Protein AF-A0A8C8VGS0-F1 (afdb_monomer)

Radius of gyration: 32.87 Å; Cα contacts (8 Å, |Δi|>4): 645; chains: 1; bounding box: 90×39×102 Å

Nearest PDB structures (foldseek):
  4hh8-assembly1_A  TM=9.160E-01  e=2.292E-27  Bos taurus
  8dfy-assembly2_B  TM=9.403E-01  e=6.253E-25  Homo sapiens
  4f9l-assembly1_B  TM=9.595E-01  e=7.822E-24  Homo sapiens
  4f80-assembly1_A-2  TM=9.241E-01  e=2.573E-24  Homo sapiens
  4f8t-assembly1_A-2  TM=9.089E-01  e=1.633E-24  Homo sapiens

InterPro domains:
  IPR003599 Immunoglobulin domain subtype [SM00409] (31-138)
  IPR007110 Immunoglobulin-like domain [PS50835] (19-134)
  IPR007110 Immunoglobulin-like domain [PS50835] (144-230)
  IPR013106 Immunoglobulin V-set domain [PF07686] (32-137)
  IPR013106 Immunoglobulin V-set domain [SM00406] (41-122)
  IPR013783 Immunoglobulin-like fold [G3DSA:2.60.40.10] (20-141)
  IPR013783 Immunoglobulin-like fold [G3DSA:2.60.40.10] (142-240)
  IPR036179 Immunoglobulin-like domain superfamily [SSF48726] (25-137)
  IPR036179 Immunoglobulin-like domain superfamily [SSF48726] (147-229)
  IPR050504 BTN/MOG-like [PTHR24100] (12-232)
  IPR053896 Butyrophilin subfamily 3 member A2-like, Ig-C domain [PF22705] (140-226)

Sequence (305 aa):
HGYMVLISNTGCVFLRVLPVNSSQFTVTGPDHPIPASVGGEAVLPCRLSPRMSAEKMEVRWFRSRFSTIVHVYLDGQDQYGDQIPEYRGRTKFLKDDIANGSVSLGIRDIRPSDDGQYKCFFESGGFYEEALLELQVAALGSSPAISVEEHQDGGIRVACRSSGWYPEPKMLWRDLQGEVLPSASEKISPEADGLFQTDSTIVIRAESNQKVTCCVRNPRLNQERESEISIQYPSIISSHWGWERILFALQCSEEEAGIASCQFKNGGCGLGFLGPVLWLEEGSAVCKQSQGLSTVAVSSQQAGG

pLDDT: mean 75.59, std 27.63, range [19.59, 98.69]

Foldseek 3Di:
DAWDWDDDPVGIDTDRDDQFPPDDKAKEWDPDAWEDEAQAKTKTKMFIPPFAALQAKKKFKAFPDPQQTLWIDHPNDTDQPSHDPVNRPQWDKACPRRRRGMIIIMGGNDAPVVFFKMKMKIGGRHDIYIYMHGYHYWYDWDAWDKDWDDDDPQFTKIKTKIWFTPDFKDKFKAWPVRDTDDFPDWDWDADPRRIIMIMTMDTGHDDAWIKMKIWIAHPVVRDIHIAMEIEHDDDDDDDPDDDDDDAWFWDWDADPVRDIDIDTDDPDDPDDDDDDDPDPDPPDPPPDDDDHYDYGYGDDDDDDD

Mean predicted aligned error: 14.66 Å

Secondary structure (DSSP, 8-state):
--EEEEEETTEEEEEE-PPP-----EEE--SS-EEEETTSEEEEEEEEES----TTSEEEEESSSTTSEEEEEETTEE--TT--GGGTTTEEEEEEEGGGTEEEEEEES--GGG-EEEEEEEESSS-EEEEEEEEEEEB-----EEEEEEEETTEEEEEEEEEEEBS--EEEEE-SS-PEEPPSEEEEEE-TTS-EEEEEEEEEESSSSEEEEEEEEETTTTEEEEEEEEEEPPP----SS--------EEEEE-TTSPEEEEE-------------------------SS---EEE--------

Solvent-accessible surface area (backbone atoms only — not comparable to full-atom values): 18154 Å² total; per-residue (Å²): 129,60,60,50,76,50,80,50,102,90,49,74,46,78,45,74,45,73,80,69,81,52,71,88,63,42,44,42,42,58,99,59,68,42,76,31,43,58,66,32,62,41,75,52,54,39,30,41,44,68,69,42,60,43,63,82,24,41,39,36,34,18,42,96,43,85,80,47,24,52,43,38,33,44,92,78,39,81,47,70,81,74,32,42,81,94,38,63,92,33,57,46,84,44,62,92,44,20,69,49,16,33,37,30,43,36,38,42,63,34,48,61,87,64,46,43,64,35,32,43,38,43,38,41,74,93,40,69,39,58,22,62,40,38,36,42,55,33,33,82,44,49,66,37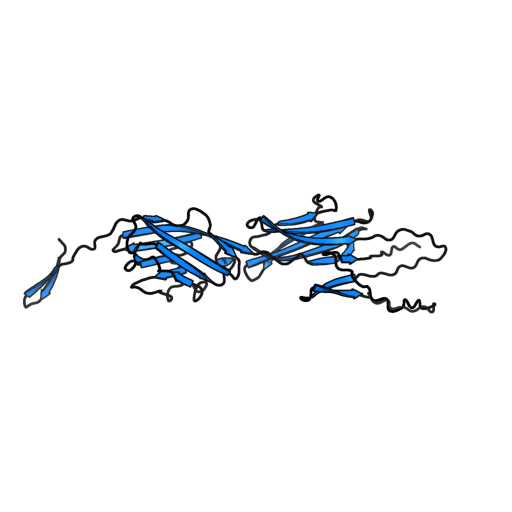,50,72,45,79,58,65,75,54,97,81,17,45,29,36,39,37,37,32,38,54,19,26,60,83,60,47,77,50,35,24,42,86,87,62,51,80,47,80,67,73,41,78,48,75,46,77,44,99,75,58,30,26,33,38,41,38,29,35,68,50,61,89,73,68,71,46,46,41,32,44,39,40,29,32,78,87,79,73,47,71,37,58,37,54,43,40,43,49,66,82,76,89,75,91,63,99,66,87,92,79,87,82,72,55,46,52,53,71,47,81,42,100,85,77,51,70,54,68,49,78,64,79,78,83,84,88,79,89,78,96,70,88,80,82,77,76,71,96,73,76,82,78,80,79,89,74,81,85,83,54,66,40,44,71,72,83,90,81,92,81,134

Organism: NCBI:txid367368

Structure (mmCIF, N/CA/C/O backbone):
data_AF-A0A8C8VGS0-F1
#
_entry.id   AF-A0A8C8VGS0-F1
#
loop_
_atom_site.group_PDB
_atom_site.id
_atom_site.type_symbol
_atom_site.label_atom_id
_atom_site.label_alt_id
_atom_site.label_comp_id
_atom_site.label_asym_id
_atom_site.label_entity_id
_atom_site.label_seq_id
_atom_site.pdbx_PDB_ins_code
_atom_site.Cartn_x
_atom_site.Cartn_y
_atom_site.Cartn_z
_atom_site.occupancy
_atom_site.B_iso_or_equiv
_atom_site.auth_seq_id
_atom_site.auth_comp_id
_atom_site.auth_asym_id
_atom_site.auth_atom_id
_atom_site.pdbx_PDB_model_num
ATOM 1 N N . HIS A 1 1 ? -28.972 13.812 42.064 1.00 44.19 1 HIS A N 1
ATOM 2 C CA . HIS A 1 1 ? -29.110 12.371 42.370 1.00 44.19 1 HIS A CA 1
ATOM 3 C C . HIS A 1 1 ? -29.941 11.723 41.275 1.00 44.19 1 HIS A C 1
ATOM 5 O O . HIS A 1 1 ? -30.968 12.293 40.931 1.00 44.19 1 HIS A O 1
ATOM 11 N N . GLY A 1 2 ? -29.479 10.611 40.692 1.00 53.97 2 GLY A N 1
ATOM 12 C CA . GLY A 1 2 ? -30.057 10.024 39.474 1.00 53.97 2 GLY A CA 1
ATOM 13 C C . GLY A 1 2 ? -31.445 9.412 39.671 1.00 53.97 2 GLY A C 1
ATOM 14 O O . GLY A 1 2 ? -31.570 8.233 39.993 1.00 53.97 2 GLY A O 1
ATOM 15 N N . TYR A 1 3 ? -32.486 10.212 39.450 1.00 52.88 3 TYR A N 1
ATOM 16 C CA . TYR A 1 3 ? -33.873 9.761 39.386 1.00 52.88 3 TYR A CA 1
ATOM 17 C C . TYR A 1 3 ? -34.608 10.516 38.280 1.00 52.88 3 TYR A C 1
ATOM 19 O O . TYR A 1 3 ? -34.549 11.743 38.230 1.00 52.88 3 TYR A O 1
ATOM 27 N N . MET A 1 4 ? -35.326 9.788 37.427 1.00 51.59 4 MET A N 1
ATOM 28 C CA . MET A 1 4 ? -36.318 10.355 36.517 1.00 51.59 4 MET A CA 1
ATOM 29 C C . MET A 1 4 ? -37.694 10.177 37.160 1.00 51.59 4 MET A C 1
ATOM 31 O O . MET A 1 4 ? -38.054 9.070 37.563 1.00 51.59 4 MET A O 1
ATOM 35 N N . VAL A 1 5 ? -38.450 11.265 37.298 1.00 53.19 5 VAL A N 1
ATOM 36 C CA . VAL A 1 5 ? -39.771 11.245 37.939 1.00 53.19 5 VAL A CA 1
ATOM 37 C C . VAL A 1 5 ? -40.841 11.347 36.865 1.00 53.19 5 VAL A C 1
ATOM 39 O O . VAL A 1 5 ? -40.956 12.373 36.200 1.00 53.19 5 VAL A O 1
ATOM 42 N N . LEU A 1 6 ? -41.635 10.289 36.710 1.00 55.62 6 LEU A N 1
ATOM 43 C CA . LEU A 1 6 ? -42.834 10.318 35.876 1.00 55.62 6 LEU A CA 1
ATOM 44 C C . LEU A 1 6 ? -44.030 10.652 36.770 1.00 55.62 6 LEU A C 1
ATOM 46 O O . LEU A 1 6 ? -44.359 9.899 37.688 1.00 55.62 6 LEU A O 1
ATOM 50 N N . ILE A 1 7 ? -44.650 11.804 36.522 1.00 57.06 7 ILE A N 1
ATOM 51 C CA . ILE A 1 7 ? -45.808 12.294 37.275 1.00 57.06 7 ILE A CA 1
ATOM 52 C C . ILE A 1 7 ? -47.079 11.893 36.524 1.00 57.06 7 ILE A C 1
ATOM 54 O O . ILE A 1 7 ? -47.241 12.223 35.352 1.00 57.06 7 ILE A O 1
ATOM 58 N N . SER A 1 8 ? -47.988 11.202 37.209 1.00 63.12 8 SER A N 1
ATOM 59 C CA . SER A 1 8 ? -49.338 10.899 36.725 1.00 63.12 8 SER A CA 1
ATOM 60 C C . SER A 1 8 ? -50.383 11.446 37.697 1.00 63.12 8 SER A C 1
ATOM 62 O O . SER A 1 8 ? -50.098 11.614 38.884 1.00 63.12 8 SER A O 1
ATOM 64 N N . ASN A 1 9 ? -51.621 11.641 37.233 1.00 63.72 9 ASN A N 1
ATOM 65 C CA . ASN A 1 9 ? -52.742 12.073 38.084 1.00 63.72 9 ASN A CA 1
ATOM 66 C C . ASN A 1 9 ? -53.074 11.085 39.227 1.00 63.72 9 ASN A C 1
ATOM 68 O O . ASN A 1 9 ? -53.838 11.425 40.125 1.00 63.72 9 ASN A O 1
ATOM 72 N N . THR A 1 10 ? -52.505 9.877 39.202 1.00 71.56 10 THR A N 1
ATOM 73 C CA . THR A 1 10 ? -52.660 8.822 40.218 1.00 71.56 10 THR A CA 1
ATOM 74 C C . THR A 1 10 ? -51.394 8.562 41.046 1.00 71.56 10 THR A C 1
ATOM 76 O O . THR A 1 10 ? -51.409 7.682 41.902 1.00 71.56 10 THR A O 1
ATOM 79 N N . GLY A 1 11 ? -50.301 9.305 40.828 1.00 60.97 11 GLY A N 1
ATOM 80 C CA . GLY A 1 11 ? -49.071 9.195 41.623 1.00 60.97 11 GLY A CA 1
ATOM 81 C C . GLY A 1 11 ? -47.773 9.424 40.841 1.00 60.97 11 GLY A C 1
ATOM 82 O O . GLY A 1 11 ? -47.759 9.458 39.608 1.00 60.97 11 GLY A O 1
ATOM 83 N N . CYS A 1 12 ? -46.669 9.558 41.580 1.00 68.19 12 CYS A N 1
ATOM 84 C CA . CYS A 1 12 ? -45.318 9.726 41.039 1.00 68.19 12 CYS A CA 1
ATOM 85 C C . CYS A 1 12 ? -44.560 8.393 41.013 1.00 68.19 12 CYS A C 1
ATOM 87 O O . CYS A 1 12 ? -44.421 7.738 42.047 1.00 68.19 12 CYS A O 1
ATOM 89 N N . VAL A 1 13 ? -44.000 8.031 39.858 1.00 70.38 13 VAL A N 1
ATOM 90 C CA . VAL A 1 13 ? -43.089 6.887 39.712 1.00 70.38 13 VAL A CA 1
ATOM 91 C C . VAL A 1 13 ? -41.648 7.393 39.699 1.00 70.38 13 VAL A C 1
ATOM 93 O O . VAL A 1 13 ? -41.268 8.193 38.843 1.00 70.38 13 VAL A O 1
ATOM 96 N N . PHE A 1 14 ? -40.837 6.912 40.644 1.00 63.25 14 PHE A N 1
ATOM 97 C CA . PHE A 1 14 ? -39.415 7.243 40.759 1.00 63.25 14 PHE A CA 1
ATOM 98 C C . PHE A 1 14 ? -38.559 6.183 40.055 1.00 63.25 14 PHE A C 1
ATOM 100 O O . PHE A 1 14 ? -38.218 5.155 40.642 1.00 63.25 14 PHE A O 1
ATOM 107 N N . LEU A 1 15 ? -38.173 6.435 38.804 1.00 62.38 15 LEU A N 1
ATOM 108 C CA . LEU A 1 15 ? -37.211 5.595 38.090 1.00 62.38 15 LEU A CA 1
ATOM 109 C C . LEU A 1 15 ? -35.794 5.947 38.553 1.00 62.38 15 LEU A C 1
ATOM 111 O O . LEU A 1 15 ? -35.301 7.043 38.289 1.00 62.38 15 LEU A O 1
ATOM 115 N N . ARG A 1 16 ? -35.131 5.021 39.254 1.00 55.97 16 ARG A N 1
ATOM 116 C CA . ARG A 1 16 ? -33.738 5.180 39.695 1.00 55.97 16 ARG A CA 1
ATOM 117 C C . ARG A 1 16 ? -32.796 5.047 38.502 1.00 55.97 16 ARG A C 1
ATOM 119 O O . ARG A 1 16 ? -32.506 3.940 38.059 1.00 55.97 16 ARG A O 1
ATOM 126 N N . VAL A 1 17 ? -32.295 6.178 38.015 1.00 58.47 17 VAL A N 1
ATOM 127 C CA . VAL A 1 17 ? -31.256 6.219 36.983 1.00 58.47 17 VAL A CA 1
ATOM 128 C C . VAL A 1 17 ? -29.931 5.899 37.665 1.00 58.47 17 VAL A C 1
ATOM 130 O O . VAL A 1 17 ? -29.344 6.744 38.344 1.00 58.47 17 VAL A O 1
ATOM 133 N N . LEU A 1 18 ? -29.483 4.651 37.531 1.00 52.44 18 LEU A N 1
ATOM 134 C CA . LEU A 1 18 ? -28.131 4.276 37.931 1.00 52.44 18 LEU A CA 1
ATOM 135 C C . LEU A 1 18 ? -27.135 5.070 37.068 1.00 52.44 18 LEU A C 1
ATOM 137 O O . LEU A 1 18 ? -27.330 5.134 35.853 1.00 52.44 18 LEU A O 1
ATOM 141 N N . PRO A 1 19 ? -26.093 5.687 37.654 1.00 52.75 19 PRO A N 1
ATOM 142 C CA . PRO A 1 19 ? -25.028 6.267 36.851 1.00 52.75 19 PRO A CA 1
ATOM 143 C C . PRO A 1 19 ? -24.356 5.145 36.057 1.00 52.75 19 PRO A C 1
ATOM 145 O O . PRO A 1 19 ? -24.016 4.101 36.619 1.00 52.75 19 PRO A O 1
ATOM 148 N N . VAL A 1 20 ? -24.165 5.354 34.756 1.00 54.03 20 VAL A N 1
ATOM 149 C CA . VAL A 1 20 ? -23.316 4.469 33.961 1.00 54.03 20 VAL A CA 1
ATOM 150 C C . VAL A 1 20 ? -21.888 4.677 34.453 1.00 54.03 20 VAL A C 1
ATOM 152 O O . VAL A 1 20 ? -21.371 5.793 34.414 1.00 54.03 20 VAL A O 1
ATOM 155 N N . ASN A 1 21 ? -21.264 3.616 34.965 1.00 54.22 21 ASN A N 1
ATOM 156 C CA . ASN A 1 21 ? -19.865 3.663 35.372 1.00 54.22 21 ASN A CA 1
ATOM 157 C C . ASN A 1 21 ? -18.990 3.723 34.114 1.00 54.22 21 ASN A C 1
ATOM 159 O O . ASN A 1 21 ? -18.574 2.688 33.601 1.00 54.22 21 ASN A O 1
ATOM 163 N N . SER A 1 22 ? -18.720 4.942 33.646 1.00 59.72 22 SER A N 1
ATOM 164 C CA . SER A 1 22 ? -17.666 5.257 32.679 1.00 59.72 22 SER A CA 1
ATOM 165 C C . SER A 1 22 ? -16.338 4.683 33.186 1.00 59.72 22 SER A C 1
ATOM 167 O O . SER A 1 22 ? -15.687 5.260 34.062 1.00 59.72 22 SER A O 1
ATOM 169 N N . SER A 1 23 ? -15.945 3.528 32.659 1.00 68.00 23 SER A N 1
ATOM 170 C CA . SER A 1 23 ? -14.645 2.922 32.919 1.00 68.00 23 SER A CA 1
ATOM 171 C C . SER A 1 23 ? -13.560 3.716 32.203 1.00 68.00 23 SER A C 1
ATOM 173 O O . SER A 1 23 ? -13.547 3.751 30.977 1.00 68.00 23 SER A O 1
ATOM 175 N N . GLN A 1 24 ? -12.643 4.321 32.955 1.00 87.50 24 GLN A N 1
ATOM 176 C CA . GLN A 1 24 ? -11.489 4.996 32.368 1.00 87.50 24 GLN A CA 1
ATOM 177 C C . GLN A 1 24 ? -10.503 3.957 31.811 1.00 87.50 24 GLN A C 1
ATOM 179 O O . GLN A 1 24 ? -10.014 3.098 32.547 1.00 87.50 24 GLN A O 1
ATOM 184 N N . PHE A 1 25 ? -10.206 4.065 30.521 1.00 94.94 25 PHE A N 1
ATOM 185 C CA . PHE A 1 25 ? -9.214 3.274 29.792 1.00 94.94 25 PHE A CA 1
ATOM 186 C C . PHE A 1 25 ? -8.426 4.182 28.844 1.00 94.94 25 PHE A C 1
ATOM 188 O O . PHE A 1 25 ? -8.788 5.338 28.653 1.00 94.94 25 PHE A O 1
ATOM 195 N N . THR A 1 26 ? -7.377 3.649 28.226 1.00 97.38 26 THR A N 1
ATOM 196 C CA . THR A 1 26 ? -6.803 4.160 26.977 1.00 97.38 26 THR A CA 1
ATOM 197 C C . THR A 1 26 ? -6.802 3.060 25.919 1.00 97.38 26 THR A C 1
ATOM 199 O O . THR A 1 26 ? -6.852 1.870 26.243 1.00 97.38 26 THR A O 1
ATOM 202 N N . VAL A 1 27 ? -6.753 3.453 24.647 1.00 98.00 27 VAL A N 1
ATOM 203 C CA . VAL A 1 27 ? -6.590 2.537 23.509 1.00 98.00 27 VAL A CA 1
ATOM 204 C C . VAL A 1 27 ? -5.138 2.603 23.040 1.00 98.00 27 VAL A C 1
ATOM 206 O O . VAL A 1 27 ? -4.552 3.683 22.999 1.00 98.00 27 VAL A O 1
ATOM 209 N N . THR A 1 28 ? -4.547 1.472 22.650 1.00 97.44 28 THR A N 1
ATOM 210 C CA . THR A 1 28 ? -3.268 1.454 21.922 1.00 97.44 28 THR A CA 1
ATOM 211 C C . THR A 1 28 ? -3.368 0.604 20.656 1.00 97.44 28 THR A C 1
ATOM 213 O O . THR A 1 28 ? -3.930 -0.496 20.675 1.00 97.44 28 THR A O 1
ATOM 216 N N . GLY A 1 29 ? -2.800 1.113 19.561 1.00 96.31 29 GLY A N 1
ATOM 217 C CA . GLY A 1 29 ? -2.525 0.364 18.332 1.00 96.31 29 GLY A CA 1
ATOM 218 C C . GLY A 1 29 ? -1.120 -0.263 18.354 1.00 96.31 29 GLY A C 1
ATOM 219 O O . GLY A 1 29 ? -0.506 -0.336 19.423 1.00 96.31 29 GLY A O 1
ATOM 220 N N . PRO A 1 30 ? -0.602 -0.724 17.203 1.00 96.44 30 PRO A N 1
ATOM 221 C CA . PRO A 1 30 ? 0.792 -1.136 17.054 1.00 96.44 30 PRO A CA 1
ATOM 222 C C . PRO A 1 30 ? 1.729 0.077 16.923 1.00 96.44 30 PRO A C 1
ATOM 224 O O . PRO A 1 30 ? 1.399 1.054 16.256 1.00 96.44 30 PRO A O 1
ATOM 227 N N . ASP A 1 31 ? 2.936 -0.015 17.488 1.00 94.94 31 ASP A N 1
ATOM 228 C CA . ASP A 1 31 ? 3.945 1.059 17.447 1.00 94.94 31 ASP A CA 1
ATOM 229 C C . ASP A 1 31 ? 4.605 1.256 16.064 1.00 94.94 31 ASP A C 1
ATOM 231 O O . ASP A 1 31 ? 5.440 2.147 15.892 1.00 94.94 31 ASP A O 1
ATOM 235 N N . HIS A 1 32 ? 4.318 0.386 15.089 1.00 95.75 32 HIS A N 1
ATOM 236 C CA . HIS A 1 32 ? 4.950 0.340 13.764 1.00 95.75 32 HIS A CA 1
ATOM 237 C C . HIS A 1 32 ? 3.882 0.163 12.664 1.00 95.75 32 HIS A C 1
ATOM 239 O O . HIS A 1 32 ? 2.855 -0.472 12.929 1.00 95.75 32 HIS A O 1
ATOM 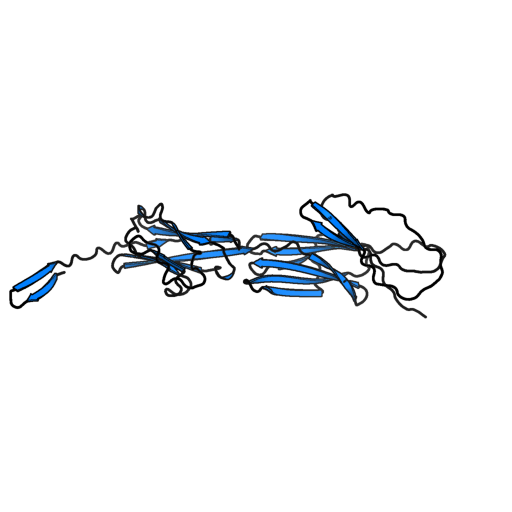245 N N . PRO A 1 33 ? 4.116 0.655 11.428 1.00 97.12 33 PRO A N 1
ATOM 246 C CA . PRO A 1 33 ? 3.215 0.422 10.302 1.00 97.12 33 PRO A CA 1
ATOM 247 C C . PRO A 1 33 ? 3.001 -1.067 10.011 1.00 97.12 33 PRO A C 1
ATOM 249 O O . PRO A 1 33 ? 3.924 -1.878 10.091 1.00 97.12 33 PRO A O 1
ATOM 252 N N . ILE A 1 34 ? 1.771 -1.418 9.645 1.00 98.19 34 ILE A N 1
ATOM 253 C CA . ILE A 1 34 ? 1.342 -2.783 9.344 1.00 98.19 34 ILE A CA 1
ATOM 254 C C . ILE A 1 34 ? 1.607 -3.056 7.856 1.00 98.19 34 ILE A C 1
ATOM 256 O O . ILE A 1 34 ? 0.946 -2.437 7.021 1.00 98.19 34 ILE A O 1
ATOM 260 N N . PRO A 1 35 ? 2.528 -3.958 7.478 1.00 97.25 35 PRO A N 1
ATOM 261 C CA . PRO A 1 35 ? 2.765 -4.272 6.073 1.00 97.25 35 PRO A CA 1
ATOM 262 C C . PRO A 1 35 ? 1.603 -5.084 5.486 1.00 97.25 35 PRO A C 1
ATOM 264 O O . PRO A 1 35 ? 1.119 -6.029 6.110 1.00 97.25 35 PRO A O 1
ATOM 267 N N . ALA A 1 36 ? 1.190 -4.759 4.260 1.00 98.12 36 ALA A N 1
ATOM 268 C CA . ALA A 1 36 ? 0.195 -5.523 3.507 1.00 98.12 36 ALA A CA 1
ATOM 269 C C . ALA A 1 36 ? 0.546 -5.586 2.013 1.00 98.12 36 ALA A C 1
ATOM 271 O O . ALA A 1 36 ? 1.145 -4.664 1.465 1.00 98.12 36 ALA A O 1
ATOM 272 N N . SER A 1 37 ? 0.161 -6.672 1.340 1.00 97.62 37 SER A N 1
ATOM 273 C CA . SER A 1 37 ? 0.322 -6.819 -0.116 1.00 97.62 37 SER A CA 1
ATOM 274 C C . SER A 1 37 ? -0.997 -6.557 -0.837 1.00 97.62 37 SER A C 1
ATOM 276 O O . SER A 1 37 ? -2.044 -6.982 -0.347 1.00 97.62 37 SER A O 1
ATOM 278 N N . VAL A 1 38 ? -0.957 -5.902 -2.000 1.00 98.12 38 VAL A N 1
ATOM 279 C CA . VAL A 1 38 ? -2.141 -5.736 -2.866 1.00 98.12 38 VAL A CA 1
ATOM 280 C C . VAL A 1 38 ? -2.734 -7.109 -3.228 1.00 98.12 38 VAL A C 1
ATOM 282 O O . VAL A 1 38 ? -2.000 -8.073 -3.437 1.00 98.12 38 VAL A O 1
ATOM 285 N N . GLY A 1 39 ? -4.064 -7.216 -3.223 1.00 97.44 39 GLY A N 1
ATOM 286 C CA . GLY A 1 39 ? -4.827 -8.463 -3.366 1.00 97.44 39 GLY A CA 1
ATOM 287 C C . GLY A 1 39 ? -4.844 -9.365 -2.120 1.00 97.44 39 GLY A C 1
ATOM 288 O O . GLY A 1 39 ? -5.625 -10.312 -2.066 1.00 97.44 39 GLY A O 1
ATOM 289 N N . GLY A 1 40 ? -4.019 -9.083 -1.105 1.00 98.00 40 GLY A N 1
ATOM 290 C CA . GLY A 1 40 ? -3.918 -9.877 0.122 1.00 98.00 40 GLY A CA 1
ATOM 291 C C . GLY A 1 40 ? -4.993 -9.573 1.173 1.00 98.00 40 GLY A C 1
ATOM 292 O O . GLY A 1 40 ? -6.010 -8.931 0.901 1.00 98.00 40 GLY A O 1
ATOM 293 N N . GLU A 1 41 ? -4.734 -10.013 2.407 1.00 98.12 41 GLU A N 1
ATOM 294 C CA . GLU A 1 41 ? -5.460 -9.595 3.613 1.00 98.12 41 GLU A CA 1
ATOM 295 C C . GLU A 1 41 ? -4.534 -8.774 4.533 1.00 98.12 41 GLU A C 1
ATOM 297 O O . GLU A 1 41 ? -3.316 -8.961 4.528 1.00 98.12 41 GLU A O 1
ATOM 302 N N . ALA A 1 42 ? -5.109 -7.890 5.351 1.00 98.38 42 ALA A N 1
ATOM 303 C CA . ALA A 1 42 ? -4.426 -7.168 6.423 1.00 98.38 42 ALA A CA 1
ATOM 304 C C . ALA A 1 42 ? -5.205 -7.278 7.741 1.00 98.38 42 ALA A C 1
ATOM 306 O O . ALA A 1 42 ? -6.430 -7.414 7.737 1.00 98.38 42 ALA A O 1
ATOM 307 N N . VAL A 1 43 ? -4.503 -7.175 8.872 1.00 98.44 43 VAL A N 1
ATOM 308 C CA . VAL A 1 43 ? -5.096 -7.198 10.217 1.00 98.44 43 VAL A CA 1
ATOM 309 C C . VAL A 1 43 ? -4.644 -5.962 10.988 1.00 98.44 43 VAL A C 1
ATOM 311 O O . VAL A 1 43 ? -3.449 -5.730 11.146 1.00 98.44 43 VAL A O 1
ATOM 314 N N . LEU A 1 44 ? -5.607 -5.168 11.456 1.00 98.56 44 LEU A N 1
ATOM 315 C CA . LEU A 1 44 ? -5.415 -3.893 12.148 1.00 98.56 44 LEU A CA 1
ATOM 316 C C . LEU A 1 44 ? -5.787 -4.053 13.637 1.00 98.56 44 LEU A C 1
ATOM 318 O O . LEU A 1 44 ? -6.967 -3.916 13.980 1.00 98.56 44 LEU A O 1
ATOM 322 N N . PRO A 1 45 ? -4.827 -4.386 14.524 1.00 98.19 45 PRO A N 1
ATOM 323 C CA . PRO A 1 45 ? -5.097 -4.664 15.931 1.00 98.19 45 PRO A CA 1
ATOM 324 C C . PRO A 1 45 ? -5.189 -3.396 16.781 1.00 98.19 45 PRO A C 1
ATOM 326 O O . PRO A 1 45 ? -4.373 -2.489 16.640 1.00 98.19 45 PRO A O 1
ATOM 329 N N . CYS A 1 46 ? -6.123 -3.385 17.733 1.00 98.00 46 CYS A N 1
ATOM 330 C CA . CYS A 1 46 ? -6.151 -2.415 18.825 1.00 98.00 46 CYS A CA 1
ATOM 331 C C . CYS A 1 46 ? -6.576 -3.062 20.140 1.00 98.00 46 CYS A C 1
ATOM 333 O O . CYS A 1 46 ? -7.312 -4.050 20.170 1.00 98.00 46 CYS A O 1
ATOM 335 N N . ARG A 1 47 ? -6.099 -2.485 21.242 1.00 97.75 47 ARG A N 1
ATOM 336 C CA . ARG A 1 47 ? -6.271 -3.046 22.581 1.00 97.75 47 ARG A CA 1
ATOM 337 C C . ARG A 1 47 ? -6.502 -1.975 23.638 1.00 97.75 47 ARG A C 1
ATOM 339 O O . ARG A 1 47 ? -5.951 -0.880 23.547 1.00 97.75 47 ARG A O 1
ATOM 346 N N . LEU A 1 48 ? -7.260 -2.334 24.666 1.00 98.00 48 LEU A N 1
ATOM 347 C CA . LEU A 1 48 ? -7.467 -1.518 25.856 1.00 98.00 48 LEU A CA 1
ATOM 348 C C . LEU A 1 48 ? -6.295 -1.619 26.845 1.00 98.00 48 LEU A C 1
ATOM 350 O O . LEU A 1 48 ? -5.601 -2.641 26.954 1.00 98.00 48 LEU A O 1
ATOM 354 N N . SER A 1 49 ? -6.105 -0.537 27.594 1.00 96.38 49 SER A N 1
ATOM 355 C CA . SER A 1 49 ? -5.225 -0.439 28.754 1.00 96.38 49 SER A CA 1
ATOM 356 C C . SER A 1 49 ? -5.945 0.334 29.874 1.00 96.38 49 SER A C 1
ATOM 358 O O . SER A 1 49 ? -6.273 1.502 29.671 1.00 96.38 49 SER A O 1
ATOM 360 N N . PRO A 1 50 ? -6.207 -0.259 31.056 1.00 95.56 50 PRO A N 1
ATOM 361 C CA . PRO A 1 50 ? -5.943 -1.650 31.429 1.00 95.56 50 PRO A CA 1
ATOM 362 C C . PRO A 1 50 ? -6.765 -2.656 30.600 1.00 95.56 50 PRO A C 1
ATOM 364 O O . PRO A 1 50 ? -7.712 -2.293 29.909 1.00 95.56 50 PRO A O 1
ATOM 367 N N . ARG A 1 51 ? -6.404 -3.945 30.679 1.00 95.88 51 ARG A N 1
ATOM 368 C CA . ARG A 1 51 ? -7.186 -5.027 30.056 1.00 95.88 51 ARG A CA 1
ATOM 369 C C . ARG A 1 51 ? -8.559 -5.138 30.718 1.00 95.88 51 ARG A C 1
ATOM 371 O O . ARG A 1 51 ? -8.635 -5.293 31.936 1.00 95.88 51 ARG A O 1
ATOM 378 N N . MET A 1 52 ? -9.619 -5.100 29.918 1.00 95.06 52 MET A N 1
ATOM 379 C CA . MET A 1 52 ? -11.014 -5.222 30.352 1.00 95.06 52 MET A CA 1
ATOM 380 C C . MET A 1 52 ? -11.913 -5.558 29.159 1.00 95.06 52 MET A C 1
ATOM 382 O O . MET A 1 52 ? -11.555 -5.236 28.033 1.00 95.06 52 MET A O 1
ATOM 386 N N . SER A 1 53 ? -13.068 -6.189 29.384 1.00 96.12 53 SER A N 1
ATOM 387 C CA . SER A 1 53 ? -13.939 -6.609 28.278 1.00 96.12 53 SER A CA 1
ATOM 388 C C . SER A 1 53 ? -14.474 -5.426 27.466 1.00 96.12 53 SER A C 1
ATOM 390 O O . SER A 1 53 ? -15.090 -4.513 28.017 1.00 96.12 53 SER A O 1
ATOM 392 N N . ALA A 1 54 ? -14.292 -5.502 26.145 1.00 96.31 54 ALA A N 1
ATOM 393 C CA . ALA A 1 54 ? -14.879 -4.592 25.163 1.00 96.31 54 ALA A CA 1
ATOM 394 C C . ALA A 1 54 ? -16.181 -5.143 24.537 1.00 96.31 54 ALA A C 1
ATOM 396 O O . ALA A 1 54 ? -16.720 -4.553 23.606 1.00 96.31 54 ALA A O 1
ATOM 397 N N . GLU A 1 55 ? -16.725 -6.264 25.036 1.00 96.06 55 GLU A N 1
ATOM 398 C CA . GLU A 1 55 ? -17.896 -6.949 24.448 1.00 96.06 55 GLU A CA 1
ATOM 399 C C . GLU A 1 55 ? -19.137 -6.053 24.330 1.00 96.06 55 GLU A C 1
ATOM 401 O O . GLU A 1 55 ? -19.960 -6.261 23.439 1.00 96.06 55 GLU A O 1
ATOM 406 N N . LYS A 1 56 ? -19.265 -5.072 25.233 1.00 94.12 56 LYS A N 1
ATOM 407 C CA . LYS A 1 56 ? -20.403 -4.146 25.363 1.00 94.12 56 LYS A CA 1
ATOM 408 C C . LYS A 1 56 ? -20.049 -2.694 25.010 1.00 94.12 56 LYS A C 1
ATOM 410 O O . LYS A 1 56 ? -20.774 -1.789 25.406 1.00 94.12 56 LYS A O 1
ATOM 415 N N . MET A 1 57 ? -18.921 -2.483 24.337 1.00 95.88 57 MET A N 1
ATOM 416 C CA . MET A 1 57 ? -18.487 -1.176 23.839 1.00 95.88 57 MET A CA 1
ATOM 417 C C . MET A 1 57 ? -18.895 -1.012 22.373 1.00 95.88 57 MET A C 1
ATOM 419 O O . MET A 1 57 ? -18.992 -2.010 21.652 1.00 95.88 57 MET A O 1
ATOM 423 N N . GLU A 1 58 ? -19.063 0.226 21.903 1.00 96.56 58 GLU A N 1
ATOM 424 C CA . GLU A 1 58 ? -18.890 0.469 20.467 1.00 96.56 58 GLU A CA 1
ATOM 425 C C . GLU A 1 58 ? -17.394 0.353 20.153 1.00 96.56 58 GLU A C 1
ATOM 427 O O . GLU A 1 58 ? -16.568 0.932 20.863 1.00 96.56 58 GLU A O 1
ATOM 432 N N . VAL A 1 59 ? -17.035 -0.368 19.087 1.00 97.75 59 VAL A N 1
ATOM 433 C CA . VAL A 1 59 ? -15.668 -0.365 18.550 1.00 97.75 59 VAL A CA 1
ATOM 434 C C . VAL A 1 59 ? -15.706 -0.013 17.068 1.00 97.75 59 VAL A C 1
ATOM 436 O O . VAL A 1 59 ? -16.354 -0.694 16.273 1.00 97.75 59 VAL A O 1
ATOM 439 N N . ARG A 1 60 ? -15.005 1.050 16.674 1.00 97.88 60 ARG A N 1
ATOM 440 C CA . ARG A 1 60 ? -15.064 1.627 15.323 1.00 97.88 60 ARG A CA 1
ATOM 441 C C . ARG A 1 60 ? -13.675 1.770 14.720 1.00 97.88 60 ARG A C 1
ATOM 443 O O . ARG A 1 60 ? -12.771 2.282 15.371 1.00 97.88 60 ARG A O 1
ATOM 450 N N . TRP A 1 61 ? -13.535 1.404 13.448 1.00 98.50 61 TRP A N 1
ATOM 451 C CA . TRP A 1 61 ? -12.403 1.798 12.611 1.00 98.50 61 TRP A CA 1
ATOM 452 C C . TRP A 1 61 ? -12.848 2.825 11.574 1.00 98.50 61 TRP A C 1
ATOM 454 O O . TRP A 1 61 ? -13.879 2.662 10.914 1.00 98.50 61 TRP A O 1
ATOM 464 N N . PHE A 1 62 ? -12.043 3.867 11.393 1.00 97.88 62 PHE A N 1
ATOM 465 C CA . PHE A 1 62 ? -12.264 4.905 10.390 1.00 97.88 62 PHE A CA 1
ATOM 466 C C . PHE A 1 62 ? -10.939 5.429 9.814 1.00 97.88 62 PHE A C 1
ATOM 468 O O . PHE A 1 62 ? -9.864 5.126 10.332 1.00 97.88 62 PHE A O 1
ATOM 475 N N . ARG A 1 63 ? -11.011 6.180 8.706 1.00 96.50 63 ARG A N 1
ATOM 476 C CA . ARG A 1 63 ? -9.842 6.802 8.045 1.00 96.50 63 ARG A CA 1
ATOM 477 C C . ARG A 1 63 ? -9.544 8.181 8.662 1.00 96.50 63 ARG A C 1
ATOM 479 O O . ARG A 1 63 ? -9.396 8.303 9.872 1.00 96.50 63 ARG A O 1
ATOM 486 N N . SER A 1 64 ? -9.472 9.245 7.860 1.00 90.12 64 SER A N 1
ATOM 487 C CA . SER A 1 64 ? -9.099 10.593 8.324 1.00 90.12 64 SER A CA 1
ATOM 488 C C . SER A 1 64 ? -10.194 11.332 9.108 1.00 90.12 64 SER A C 1
ATOM 490 O O . SER A 1 64 ? -9.893 12.267 9.849 1.00 90.12 64 SER A O 1
ATOM 492 N N . ARG A 1 65 ? -11.467 10.938 8.960 1.00 91.94 65 ARG A N 1
ATOM 493 C CA . ARG A 1 65 ? -12.625 11.511 9.673 1.00 91.94 65 ARG A CA 1
ATOM 494 C C . ARG A 1 65 ? -13.486 10.406 10.280 1.00 91.94 65 ARG A C 1
ATOM 496 O O . ARG A 1 65 ? -13.653 9.359 9.660 1.00 91.94 65 ARG A O 1
ATOM 503 N N . PHE A 1 66 ? -14.123 10.674 11.419 1.00 90.81 66 PHE A N 1
ATOM 504 C CA . PHE A 1 66 ? -15.016 9.727 12.111 1.00 90.81 66 PHE A CA 1
ATOM 505 C C . PHE A 1 66 ? -16.186 9.217 11.238 1.00 90.81 66 PHE A C 1
ATOM 507 O O . PHE A 1 66 ? -16.677 8.108 11.429 1.00 90.81 66 PHE A O 1
ATOM 514 N N . SER A 1 67 ? -16.602 10.007 10.239 1.00 92.12 67 SER A N 1
ATOM 515 C CA . SER A 1 67 ? -17.622 9.644 9.245 1.00 92.12 67 SER A CA 1
ATOM 516 C C . SER A 1 67 ? -17.106 8.831 8.047 1.00 92.12 67 SER A C 1
ATOM 518 O O . SER A 1 67 ? -17.912 8.257 7.323 1.00 92.12 67 SER A O 1
ATOM 520 N N . THR A 1 68 ? -15.788 8.728 7.829 1.00 95.31 68 THR A N 1
ATOM 521 C CA . THR A 1 68 ? -15.194 7.770 6.870 1.00 95.31 68 THR A CA 1
ATOM 522 C C . THR A 1 68 ? -15.074 6.393 7.522 1.00 95.31 68 THR A C 1
ATOM 524 O O . THR A 1 68 ? -13.975 5.922 7.822 1.00 95.31 68 THR A O 1
ATOM 527 N N . ILE A 1 69 ? -16.234 5.795 7.803 1.00 96.94 69 ILE A N 1
ATOM 528 C CA . ILE A 1 69 ? -16.381 4.533 8.531 1.00 96.94 69 ILE A CA 1
ATOM 529 C C . ILE A 1 69 ? -15.857 3.377 7.679 1.00 96.94 69 ILE A C 1
ATOM 531 O O . ILE A 1 69 ? -16.405 3.066 6.621 1.00 96.94 69 ILE A O 1
ATOM 535 N N . VAL A 1 70 ? -14.817 2.719 8.187 1.00 98.00 70 VAL A N 1
ATOM 536 C CA . VAL A 1 70 ? -14.285 1.472 7.634 1.00 98.00 70 VAL A CA 1
ATOM 537 C C . VAL A 1 70 ? -15.084 0.301 8.191 1.00 98.00 70 VAL A C 1
ATOM 539 O O . VAL A 1 70 ? -15.537 -0.545 7.428 1.00 98.00 70 VAL A O 1
ATOM 542 N N . HIS A 1 71 ? -15.296 0.256 9.509 1.00 98.25 71 HIS A N 1
ATOM 543 C CA . HIS A 1 71 ? -16.072 -0.792 10.173 1.00 98.25 71 HIS A CA 1
ATOM 544 C C . HIS A 1 71 ? -16.589 -0.319 11.541 1.00 98.25 71 HIS A C 1
ATOM 546 O O . HIS A 1 71 ? -15.925 0.480 12.201 1.00 98.25 71 HIS A O 1
ATOM 552 N N . VAL A 1 72 ? -17.739 -0.834 11.982 1.00 97.62 72 VAL A N 1
ATOM 553 C CA . VAL A 1 72 ? -18.312 -0.617 13.322 1.00 97.62 72 VAL A CA 1
ATOM 554 C C . VAL A 1 72 ? -18.737 -1.964 13.900 1.00 97.62 72 VAL A C 1
ATOM 556 O O . VAL A 1 72 ? -19.363 -2.762 13.212 1.00 97.62 72 VAL A O 1
ATOM 559 N N . TYR A 1 73 ? -18.440 -2.184 15.174 1.00 97.44 73 TYR A N 1
ATOM 560 C CA . TYR A 1 73 ? -19.028 -3.208 16.027 1.00 97.44 73 TYR A CA 1
ATOM 561 C C . TYR A 1 73 ? -19.860 -2.512 17.110 1.00 97.44 73 TYR A C 1
ATOM 563 O O . TYR A 1 73 ? -19.369 -1.593 17.766 1.00 97.44 73 TYR A O 1
ATOM 571 N N . LEU A 1 74 ? -21.110 -2.943 17.287 1.00 95.25 74 LEU A N 1
ATOM 572 C CA . LEU A 1 74 ? -22.050 -2.408 18.276 1.00 95.25 74 LEU A CA 1
ATOM 573 C C . LEU A 1 74 ? -23.047 -3.501 18.688 1.00 95.25 74 LEU A C 1
ATOM 575 O O . LEU A 1 74 ? -23.441 -4.321 17.856 1.00 95.25 74 LEU A O 1
ATOM 579 N N . ASP A 1 75 ? -23.446 -3.525 19.963 1.00 88.69 75 ASP A N 1
ATOM 580 C CA . ASP A 1 75 ? -24.428 -4.468 20.531 1.00 88.69 75 ASP A CA 1
ATOM 581 C C . ASP A 1 75 ? -24.153 -5.957 20.208 1.00 88.69 75 ASP A C 1
ATOM 583 O O . ASP A 1 75 ? -25.056 -6.759 19.959 1.00 88.69 75 ASP A O 1
ATOM 587 N N . GLY A 1 76 ? -22.872 -6.346 20.212 1.00 89.06 76 GLY A N 1
ATOM 588 C CA . GLY A 1 76 ? -22.425 -7.721 19.946 1.00 89.06 76 GLY A CA 1
ATOM 589 C C . GLY A 1 76 ? -22.167 -8.059 18.471 1.00 89.06 76 GLY A C 1
ATOM 590 O O . GLY A 1 76 ? -21.655 -9.150 18.174 1.00 89.06 76 GLY A O 1
ATOM 591 N N . GLN A 1 77 ? -22.499 -7.152 17.546 1.00 92.56 77 GLN A N 1
ATOM 592 C CA . GLN A 1 77 ? -22.624 -7.437 16.113 1.00 92.56 77 GLN A CA 1
ATOM 593 C C . GLN A 1 77 ? -21.837 -6.455 15.233 1.00 92.56 77 GLN A C 1
ATOM 595 O O . GLN A 1 77 ? -21.735 -5.265 15.527 1.00 92.56 77 GLN A O 1
ATOM 600 N N . ASP A 1 78 ? -21.299 -6.973 14.130 1.00 94.69 78 ASP A N 1
ATOM 601 C CA . ASP A 1 78 ? -20.713 -6.197 13.037 1.00 94.69 78 ASP A CA 1
ATOM 602 C C . ASP A 1 78 ? -21.811 -5.365 12.333 1.00 94.69 78 ASP A C 1
ATOM 604 O O . ASP A 1 78 ? -22.815 -5.909 11.868 1.00 94.69 78 ASP A O 1
ATOM 608 N N . GLN A 1 79 ? -21.618 -4.051 12.216 1.00 95.19 79 GLN A N 1
ATOM 609 C CA . GLN A 1 79 ? -22.573 -3.107 11.625 1.00 95.19 79 GLN A CA 1
ATOM 610 C C . GLN A 1 79 ? -22.112 -2.680 10.221 1.00 95.19 79 GLN A C 1
ATOM 612 O O . GLN A 1 79 ? -21.349 -1.730 10.043 1.00 95.19 79 GLN A O 1
ATOM 617 N N . TYR A 1 80 ? -22.584 -3.390 9.192 1.00 92.62 80 TYR A N 1
ATOM 618 C CA . TYR A 1 80 ? -22.157 -3.167 7.800 1.00 92.62 80 TYR A CA 1
ATOM 619 C C . TYR A 1 80 ? -22.881 -2.008 7.075 1.00 92.62 80 TYR A C 1
ATOM 621 O O . TYR A 1 80 ? -22.476 -1.626 5.978 1.00 92.62 80 TYR A O 1
ATOM 629 N N . GLY A 1 81 ? -23.952 -1.447 7.652 1.00 90.81 81 GLY A N 1
ATOM 630 C CA . GLY A 1 81 ? -24.817 -0.460 6.981 1.00 90.81 81 GLY A CA 1
ATOM 631 C C . GLY A 1 81 ? -24.129 0.875 6.669 1.00 90.81 81 GLY A C 1
ATOM 632 O O . GLY A 1 81 ? -24.164 1.339 5.527 1.00 90.81 81 GLY A O 1
ATOM 633 N N . ASP A 1 82 ? -23.456 1.453 7.666 1.00 88.88 82 ASP A N 1
ATOM 634 C CA . ASP A 1 82 ? -22.823 2.778 7.575 1.00 88.88 82 ASP A CA 1
ATOM 635 C C . ASP A 1 82 ? -21.405 2.752 6.977 1.00 88.88 82 ASP A C 1
ATOM 637 O O . ASP A 1 82 ? -20.746 3.787 6.881 1.00 88.88 82 ASP A O 1
ATOM 641 N N . GLN A 1 83 ? -20.917 1.582 6.550 1.00 94.50 83 GLN A N 1
ATOM 642 C CA . GLN A 1 83 ? -19.621 1.471 5.882 1.00 94.50 83 GLN A CA 1
ATOM 643 C C . GLN A 1 83 ? -19.600 2.278 4.584 1.00 94.50 83 GLN A C 1
ATOM 645 O O . GLN A 1 83 ? -20.533 2.190 3.774 1.00 94.50 83 GLN A O 1
ATOM 650 N N . ILE A 1 84 ? -18.500 2.989 4.333 1.00 95.62 84 ILE A N 1
ATOM 651 C CA . ILE A 1 84 ? -18.271 3.615 3.026 1.00 95.62 84 ILE A CA 1
ATOM 652 C C . ILE A 1 84 ? -18.106 2.528 1.937 1.00 95.62 84 ILE A C 1
ATOM 654 O O . ILE A 1 84 ? -17.644 1.423 2.253 1.00 95.62 84 ILE A O 1
ATOM 658 N N . PRO A 1 85 ? -18.531 2.774 0.679 1.00 95.94 85 PRO A N 1
ATOM 659 C CA . PRO A 1 85 ? -18.639 1.738 -0.355 1.00 95.94 85 PRO A CA 1
ATOM 660 C C . PRO A 1 85 ? -17.373 0.900 -0.572 1.00 95.94 85 PRO A C 1
ATOM 662 O O . PRO A 1 85 ? -17.467 -0.289 -0.866 1.00 95.94 85 PRO A O 1
ATOM 665 N N . GLU A 1 86 ? -16.203 1.504 -0.378 1.00 95.31 86 GLU A N 1
ATOM 666 C CA . GLU A 1 86 ? -14.878 0.946 -0.641 1.00 95.31 86 GLU A CA 1
ATOM 667 C C . GLU A 1 86 ? -14.513 -0.242 0.266 1.00 95.31 86 GLU A C 1
ATOM 669 O O . GLU A 1 86 ? -13.646 -1.034 -0.103 1.00 95.31 86 GLU A O 1
ATOM 674 N N . TYR A 1 87 ? -15.166 -0.392 1.427 1.00 97.25 87 TYR A N 1
ATOM 675 C CA . TYR A 1 87 ? -14.875 -1.439 2.425 1.00 97.25 87 TYR A CA 1
ATOM 676 C C . TYR A 1 87 ? -16.002 -2.472 2.598 1.00 97.25 87 TYR A C 1
ATOM 678 O O . TYR A 1 87 ? -15.824 -3.475 3.298 1.00 97.25 87 TYR A O 1
ATOM 686 N N . ARG A 1 88 ? -17.155 -2.274 1.945 1.00 95.88 88 ARG A N 1
ATOM 687 C CA . ARG A 1 88 ? -18.325 -3.159 2.074 1.00 95.88 88 ARG A CA 1
ATOM 688 C C . ARG A 1 88 ? -17.990 -4.584 1.637 1.00 95.88 88 ARG A C 1
ATOM 690 O O . ARG A 1 88 ? -17.465 -4.804 0.551 1.00 95.88 88 ARG A O 1
ATOM 697 N N . GLY A 1 89 ? -18.274 -5.556 2.504 1.00 95.75 89 GLY A N 1
ATOM 698 C CA . GLY A 1 89 ? -17.973 -6.977 2.273 1.00 95.75 89 GLY A CA 1
ATOM 699 C C . GLY A 1 89 ? -16.484 -7.361 2.333 1.00 95.75 89 GLY A C 1
ATOM 700 O O . GLY A 1 89 ? -16.171 -8.548 2.299 1.00 95.75 89 GLY A O 1
ATOM 701 N N . ARG A 1 90 ? -15.566 -6.391 2.464 1.00 97.75 90 ARG A N 1
ATOM 702 C CA . ARG A 1 90 ? -14.112 -6.622 2.567 1.00 97.75 90 ARG A CA 1
ATOM 703 C C . ARG A 1 90 ? -13.621 -6.733 4.012 1.00 97.75 90 ARG A C 1
ATOM 705 O O . ARG A 1 90 ? -12.539 -7.256 4.249 1.00 97.75 90 ARG A O 1
ATOM 712 N N . THR A 1 91 ? -14.392 -6.241 4.977 1.00 97.94 91 THR A N 1
ATOM 713 C CA . THR A 1 91 ? -14.020 -6.189 6.402 1.00 97.94 91 THR A CA 1
ATOM 714 C C . THR A 1 91 ? -14.594 -7.332 7.231 1.00 97.94 91 THR A C 1
ATOM 716 O O . THR A 1 91 ? -15.734 -7.735 6.999 1.00 97.94 91 THR A O 1
ATOM 719 N N . LYS A 1 92 ? -13.893 -7.729 8.296 1.00 96.25 92 LYS A N 1
ATOM 720 C CA . LYS A 1 92 ? -14.418 -8.595 9.364 1.00 96.25 92 LYS A CA 1
ATOM 721 C C . LYS A 1 92 ? -13.892 -8.144 10.730 1.00 96.25 92 LYS A C 1
ATOM 723 O O . LYS A 1 92 ? -12.684 -7.959 10.874 1.00 96.25 92 LYS A O 1
ATOM 728 N N . PHE A 1 93 ? -14.752 -8.050 11.744 1.00 97.69 93 PHE A N 1
ATOM 729 C CA . PHE A 1 93 ? -14.303 -7.872 13.126 1.00 97.69 93 PHE A CA 1
ATOM 730 C C . PHE A 1 93 ? -13.768 -9.192 13.714 1.00 97.69 93 PHE A C 1
ATOM 732 O O . PHE A 1 93 ? -14.388 -10.254 13.605 1.00 97.69 93 PHE A O 1
ATOM 739 N N . LEU A 1 94 ? -12.586 -9.137 14.327 1.00 97.81 94 LEU A N 1
ATOM 740 C CA . LEU A 1 94 ? -11.915 -10.258 14.984 1.00 97.81 94 LEU A CA 1
ATOM 741 C C . LEU A 1 94 ? -11.973 -10.028 16.497 1.00 97.81 94 LEU A C 1
ATOM 743 O O . LEU A 1 94 ? -11.385 -9.074 17.012 1.00 97.81 94 LEU A O 1
ATOM 747 N N . LYS A 1 95 ? -12.726 -10.890 17.189 1.00 95.44 95 LYS A N 1
ATOM 748 C CA . LYS A 1 95 ? -13.147 -10.708 18.588 1.00 95.44 95 LYS A CA 1
ATOM 749 C C . LYS A 1 95 ? -12.736 -11.847 19.523 1.00 95.44 95 LYS A C 1
ATOM 751 O O . LYS A 1 95 ? -13.340 -12.030 20.570 1.00 95.44 95 LYS A O 1
ATOM 756 N N . ASP A 1 96 ? -11.696 -12.592 19.161 1.00 96.00 96 ASP A N 1
ATOM 757 C CA . ASP A 1 96 ? -11.294 -13.813 19.873 1.00 96.00 96 ASP A CA 1
ATOM 758 C C . ASP A 1 96 ? -10.716 -13.538 21.283 1.00 96.00 96 ASP A C 1
ATOM 760 O O . ASP A 1 96 ? -10.799 -14.399 22.154 1.00 96.00 96 ASP A O 1
ATOM 764 N N . ASP A 1 97 ? -10.200 -12.324 21.537 1.00 97.19 97 ASP A N 1
ATOM 765 C CA . ASP A 1 97 ? -9.688 -11.860 22.846 1.00 97.19 97 ASP A CA 1
ATOM 766 C C . ASP A 1 97 ? -10.441 -10.612 23.377 1.00 97.19 97 ASP A C 1
ATOM 768 O O . ASP A 1 97 ? -9.954 -9.854 24.224 1.00 97.19 97 ASP A O 1
ATOM 772 N N . ILE A 1 98 ? -11.676 -10.389 22.899 1.00 97.19 98 ILE A N 1
ATOM 773 C CA . ILE A 1 98 ? -12.486 -9.200 23.229 1.00 97.19 98 ILE A CA 1
ATOM 774 C C . ILE A 1 98 ? -12.779 -9.060 24.730 1.00 97.19 98 ILE A C 1
ATOM 776 O O . ILE A 1 98 ? -12.867 -7.943 25.242 1.00 97.19 98 ILE A O 1
ATOM 780 N N . ALA A 1 99 ? -12.855 -10.179 25.456 1.00 97.31 99 ALA A N 1
ATOM 781 C CA . ALA A 1 99 ? -13.067 -10.214 26.903 1.00 97.31 99 ALA A CA 1
ATOM 782 C C . ALA A 1 99 ? -11.876 -9.649 27.710 1.00 97.31 99 ALA A C 1
ATOM 784 O O . ALA A 1 99 ? -12.062 -9.189 28.836 1.00 97.31 99 ALA A O 1
ATOM 785 N N . ASN A 1 100 ? -10.669 -9.624 27.128 1.00 97.12 100 ASN A N 1
ATOM 786 C CA . ASN A 1 100 ? -9.495 -8.932 27.675 1.00 97.12 100 ASN A CA 1
ATOM 787 C C . ASN A 1 100 ? -9.292 -7.530 27.068 1.00 97.12 100 ASN A C 1
ATOM 789 O O . ASN A 1 100 ? -8.349 -6.827 27.445 1.00 97.12 100 ASN A O 1
ATOM 793 N N . GLY A 1 101 ? -10.165 -7.120 26.143 1.00 96.56 101 GLY A N 1
ATOM 794 C CA . GLY A 1 101 ? -10.121 -5.822 25.477 1.00 96.56 101 GLY A CA 1
ATOM 795 C C . GLY A 1 101 ? -9.166 -5.764 24.292 1.00 96.56 101 GLY A C 1
ATOM 796 O O . GLY A 1 101 ? -8.734 -4.670 23.945 1.00 96.56 101 GLY A O 1
ATOM 797 N N . SER A 1 102 ? -8.802 -6.902 23.691 1.00 98.00 102 SER A N 1
ATOM 798 C CA . SER A 1 102 ? -7.966 -6.959 22.487 1.00 98.00 102 SER A CA 1
ATOM 799 C C . SER A 1 102 ? -8.794 -7.438 21.297 1.00 98.00 102 SER A C 1
ATOM 801 O O . SER A 1 102 ? -9.415 -8.500 21.341 1.00 98.00 102 SER A O 1
ATOM 803 N N . VAL A 1 103 ? -8.832 -6.639 20.233 1.00 98.31 103 VAL A N 1
ATOM 804 C CA . VAL A 1 103 ? -9.648 -6.884 19.035 1.00 98.31 103 VAL A CA 1
ATOM 805 C C . VAL A 1 103 ? -8.896 -6.444 17.784 1.00 98.31 103 VAL A C 1
ATOM 807 O O . VAL A 1 103 ? -7.874 -5.756 17.849 1.00 98.31 103 VAL A O 1
ATOM 810 N N . SER A 1 104 ? -9.348 -6.863 16.608 1.00 98.44 104 SER A N 1
ATOM 811 C CA . SER A 1 104 ? -8.718 -6.448 15.352 1.00 98.44 104 SER A CA 1
ATOM 812 C C . SER A 1 104 ? -9.723 -6.336 14.220 1.00 98.44 104 SER A C 1
ATOM 814 O O . SER A 1 104 ? -10.696 -7.084 14.159 1.00 98.44 104 SER A O 1
ATOM 816 N N . LEU A 1 105 ? -9.456 -5.436 13.282 1.00 98.56 105 LEU A N 1
ATOM 817 C CA . LEU A 1 105 ? -10.154 -5.394 12.005 1.00 98.56 105 LEU A CA 1
ATOM 818 C C . LEU A 1 105 ? -9.357 -6.193 10.969 1.00 98.56 105 LEU A C 1
ATOM 820 O O . LEU A 1 105 ? -8.228 -5.830 10.650 1.00 98.56 105 LEU A O 1
ATOM 824 N N . GLY A 1 106 ? -9.948 -7.250 10.417 1.00 98.44 106 GLY A N 1
ATOM 825 C CA . GLY A 1 106 ? -9.466 -7.868 9.182 1.00 98.44 106 GLY A CA 1
ATOM 826 C C . GLY A 1 106 ? -9.990 -7.108 7.961 1.00 98.44 106 GLY A C 1
ATOM 827 O O . GLY A 1 106 ? -11.181 -6.793 7.911 1.00 98.44 106 GLY A O 1
ATOM 828 N N . ILE A 1 107 ? -9.132 -6.836 6.978 1.00 98.69 107 ILE A N 1
ATOM 829 C CA . ILE A 1 107 ? -9.480 -6.241 5.676 1.00 98.69 107 ILE A CA 1
ATOM 830 C C . ILE A 1 107 ? -8.970 -7.170 4.567 1.00 98.69 107 ILE A C 1
ATOM 832 O O . ILE A 1 107 ? -7.844 -7.652 4.637 1.00 98.69 107 ILE A O 1
ATOM 836 N N . ARG A 1 108 ? -9.799 -7.430 3.555 1.00 98.44 108 ARG A N 1
ATOM 837 C CA . ARG A 1 108 ? -9.547 -8.362 2.443 1.00 98.44 108 ARG A CA 1
ATOM 838 C C . ARG A 1 108 ? -9.434 -7.647 1.108 1.00 98.44 108 ARG A C 1
ATOM 840 O O . ARG A 1 108 ? -9.996 -6.561 0.954 1.00 98.44 108 ARG A O 1
ATOM 847 N N . ASP A 1 109 ? -8.806 -8.307 0.132 1.00 98.00 109 ASP A N 1
ATOM 848 C CA . ASP A 1 109 ? -8.630 -7.773 -1.224 1.00 98.00 109 ASP A CA 1
ATOM 849 C C . ASP A 1 109 ? -7.974 -6.386 -1.143 1.00 98.00 109 ASP A C 1
ATOM 851 O O . ASP A 1 109 ? -8.586 -5.379 -1.482 1.00 98.00 109 ASP A O 1
ATOM 855 N N . ILE A 1 110 ? -6.797 -6.307 -0.510 1.00 98.50 110 ILE A N 1
ATOM 856 C CA . ILE A 1 110 ? -6.122 -5.034 -0.197 1.00 98.50 110 ILE A CA 1
ATOM 857 C C . ILE A 1 110 ? -5.780 -4.261 -1.477 1.00 98.50 110 ILE A C 1
ATOM 859 O O . ILE A 1 110 ? -5.290 -4.830 -2.448 1.00 98.50 110 ILE A O 1
ATOM 863 N N . ARG A 1 111 ? -6.011 -2.948 -1.472 1.00 97.81 111 ARG A N 1
ATOM 864 C CA . ARG A 1 111 ? -5.880 -2.052 -2.629 1.00 97.81 111 ARG A CA 1
ATOM 865 C C . ARG A 1 111 ? -4.950 -0.875 -2.316 1.00 97.81 111 ARG A C 1
ATOM 867 O O . ARG A 1 111 ? -4.868 -0.462 -1.158 1.00 97.81 111 ARG A O 1
ATOM 874 N N . PRO A 1 112 ? -4.340 -0.241 -3.334 1.00 97.88 112 PRO A N 1
ATOM 875 C CA . PRO A 1 112 ? -3.641 1.044 -3.201 1.00 97.88 112 PRO A CA 1
ATOM 876 C C . PRO A 1 112 ? -4.427 2.127 -2.437 1.00 97.88 112 PRO A C 1
ATOM 878 O O . PRO A 1 112 ? -3.848 2.917 -1.697 1.00 97.88 112 PRO A O 1
ATOM 881 N N . SER A 1 113 ? -5.761 2.138 -2.556 1.00 96.81 113 SER A N 1
ATOM 882 C CA . SER A 1 113 ? -6.669 3.062 -1.852 1.00 96.81 113 SER A CA 1
ATOM 883 C C . SER A 1 113 ? -6.732 2.884 -0.330 1.00 96.81 113 SER A C 1
ATOM 885 O O . SER A 1 113 ? -7.234 3.764 0.378 1.00 96.81 113 SER A O 1
ATOM 887 N N . ASP A 1 114 ? -6.275 1.744 0.183 1.00 97.88 114 ASP A N 1
ATOM 888 C CA . ASP A 1 114 ? -6.334 1.409 1.605 1.00 97.88 114 ASP A CA 1
ATOM 889 C C . ASP A 1 114 ? -5.095 1.907 2.370 1.00 97.88 114 ASP A C 1
ATOM 891 O O . ASP A 1 114 ? -5.099 1.895 3.599 1.00 97.88 114 ASP A O 1
ATOM 895 N N . ASP A 1 115 ? -4.056 2.376 1.670 1.00 98.19 115 ASP A N 1
ATOM 896 C CA . ASP A 1 115 ? -2.762 2.777 2.239 1.00 98.19 115 ASP A CA 1
ATOM 897 C C . ASP A 1 115 ? -2.851 3.930 3.254 1.00 98.19 115 ASP A C 1
ATOM 899 O O . ASP A 1 115 ? -3.762 4.763 3.217 1.00 98.19 115 ASP A O 1
ATOM 903 N N . GLY A 1 116 ? -1.891 4.008 4.172 1.00 97.56 116 GLY A N 1
ATOM 904 C CA . GLY A 1 116 ? -1.780 5.077 5.158 1.00 97.56 116 GLY A CA 1
ATOM 905 C C . GLY A 1 116 ? -2.691 4.894 6.374 1.00 97.56 116 GLY A C 1
ATOM 906 O O . GLY A 1 116 ? -2.941 3.785 6.842 1.00 97.56 116 GLY A O 1
ATOM 907 N N . GLN A 1 117 ? -3.150 6.007 6.944 1.00 97.94 117 GLN A N 1
ATOM 908 C CA . GLN A 1 117 ? -3.622 6.033 8.331 1.00 97.94 117 GLN A CA 1
ATOM 909 C C . GLN A 1 117 ? -5.062 5.543 8.547 1.00 97.94 117 GLN A C 1
ATOM 911 O O . GLN A 1 117 ? -5.968 5.759 7.735 1.00 97.94 117 GLN A O 1
ATOM 916 N N . TYR A 1 118 ? -5.256 4.923 9.708 1.00 98.44 118 TYR A N 1
ATOM 917 C CA . TYR A 1 118 ? -6.528 4.503 10.288 1.00 98.44 118 TYR A CA 1
ATOM 918 C C . TYR A 1 118 ? -6.575 4.947 11.746 1.00 98.44 118 TYR A C 1
ATOM 920 O O . TYR A 1 118 ? -5.542 5.117 12.392 1.00 98.44 118 TYR A O 1
ATOM 928 N N . LYS A 1 119 ? -7.781 5.059 12.289 1.00 98.38 119 LYS A N 1
ATOM 929 C CA . LYS A 1 119 ? -8.014 5.154 13.726 1.00 98.38 119 LYS A CA 1
ATOM 930 C C . LYS A 1 119 ? -8.932 4.036 14.172 1.00 98.38 119 LYS A C 1
ATOM 932 O O . LYS A 1 119 ? -9.913 3.746 13.487 1.00 98.38 119 LYS A O 1
ATOM 937 N N . CYS A 1 120 ? -8.613 3.438 15.312 1.00 97.94 120 CYS A N 1
ATOM 938 C CA . CYS A 1 120 ? -9.527 2.600 16.073 1.00 97.94 120 CYS A CA 1
ATOM 939 C C . CYS A 1 120 ? -10.036 3.396 17.279 1.00 97.94 120 CYS A C 1
ATOM 941 O O . CYS A 1 120 ? -9.283 4.151 17.892 1.00 97.94 120 CYS A O 1
ATOM 943 N N . PHE A 1 121 ? -11.307 3.233 17.607 1.00 97.94 121 PHE A N 1
ATOM 944 C CA . PHE A 1 121 ? -12.028 4.002 18.616 1.00 97.94 121 PHE A CA 1
ATOM 945 C C . PHE A 1 121 ? -12.886 3.054 19.446 1.00 97.94 121 PHE A C 1
ATOM 947 O O . PHE A 1 121 ? -13.485 2.134 18.888 1.00 97.94 121 PHE A O 1
ATOM 954 N N . PHE A 1 122 ? -12.926 3.277 20.758 1.00 97.81 122 PHE A N 1
ATOM 955 C CA . PHE A 1 122 ? -13.711 2.497 21.714 1.00 97.81 122 PHE A CA 1
ATOM 956 C C . PHE A 1 122 ? -14.559 3.458 22.549 1.00 97.81 122 PHE A C 1
ATOM 958 O O . PHE A 1 122 ? -14.020 4.430 23.077 1.00 97.81 122 PHE A O 1
ATOM 965 N N . GLU A 1 123 ? -15.853 3.177 22.704 1.00 96.12 123 GLU A N 1
ATOM 966 C CA . GLU A 1 123 ? -16.793 3.986 23.495 1.00 96.12 123 GLU A CA 1
ATOM 967 C C . GLU A 1 123 ? -17.528 3.128 24.532 1.00 96.12 123 GLU A C 1
ATOM 969 O O . GLU A 1 123 ? -17.905 1.985 24.267 1.00 96.12 123 GLU A O 1
ATOM 974 N N . SER A 1 124 ? -17.698 3.674 25.739 1.00 93.81 124 SER A N 1
ATOM 975 C CA . SER A 1 124 ? -18.353 3.002 26.859 1.00 93.81 124 SER A CA 1
ATOM 976 C C . SER A 1 124 ? -19.053 3.992 27.796 1.00 93.81 124 SER A C 1
ATOM 978 O O . SER A 1 124 ? -18.518 4.375 28.843 1.00 93.81 124 SER A O 1
ATOM 980 N N . GLY A 1 125 ? -20.293 4.360 27.476 1.00 87.19 125 GLY A N 1
ATOM 981 C CA . GLY A 1 125 ? -21.169 5.098 28.391 1.00 87.19 125 GLY A CA 1
ATOM 982 C C . GLY A 1 125 ? -20.868 6.595 28.492 1.00 87.19 125 GLY A C 1
ATOM 983 O O . GLY A 1 125 ? -20.990 7.177 29.570 1.00 87.19 125 GLY A O 1
ATOM 984 N N . GLY A 1 126 ? -20.464 7.209 27.382 1.00 88.44 126 GLY A N 1
ATOM 985 C CA . GLY A 1 126 ? -20.086 8.615 27.250 1.00 88.44 126 GLY A CA 1
ATOM 986 C C . GLY A 1 126 ? -18.585 8.887 27.384 1.00 88.44 126 GLY A C 1
ATOM 987 O O . GLY A 1 126 ? -18.164 10.019 27.151 1.00 88.44 126 GLY A O 1
ATOM 988 N N . PHE A 1 127 ? -17.779 7.881 27.734 1.00 93.00 127 PHE A N 1
ATOM 989 C CA . PHE A 1 127 ? -16.316 7.947 27.695 1.00 93.00 127 PHE A CA 1
ATOM 990 C C . PHE A 1 127 ? -15.789 7.200 26.470 1.00 93.00 127 PHE A C 1
ATOM 992 O O . PHE A 1 127 ? -16.257 6.100 26.173 1.00 93.00 127 PHE A O 1
ATOM 999 N N . TYR A 1 128 ? -14.816 7.790 25.779 1.00 95.50 128 TYR A N 1
ATOM 1000 C CA . TYR A 1 128 ? -14.180 7.208 24.605 1.00 95.50 128 TYR A CA 1
ATOM 1001 C C . TYR A 1 128 ? -12.690 7.541 24.561 1.00 95.50 128 TYR A C 1
ATOM 1003 O O . TYR A 1 128 ? -12.269 8.577 25.069 1.00 95.50 128 TYR A O 1
ATOM 1011 N N . GLU A 1 129 ? -11.925 6.689 23.886 1.00 97.75 129 GLU A N 1
ATOM 1012 C CA . GLU A 1 129 ? -10.530 6.928 23.505 1.00 97.75 129 GLU A CA 1
ATOM 1013 C C . GLU A 1 129 ? -10.268 6.338 22.110 1.00 97.75 129 GLU A C 1
ATOM 1015 O O . GLU A 1 129 ? -11.016 5.482 21.624 1.00 97.75 129 GLU A O 1
ATOM 1020 N N . GLU A 1 130 ? -9.198 6.789 21.456 1.00 97.62 130 GLU A N 1
ATOM 1021 C CA . GLU A 1 130 ? -8.793 6.321 20.126 1.00 97.62 130 GLU A CA 1
ATOM 1022 C C . GLU A 1 130 ? -7.278 6.099 20.018 1.00 97.62 130 GLU A C 1
ATOM 1024 O O . GLU A 1 130 ? -6.489 6.727 20.720 1.00 97.62 130 GLU A O 1
ATOM 1029 N N . ALA A 1 131 ? -6.861 5.225 19.100 1.00 97.94 131 ALA A N 1
ATOM 1030 C CA . ALA A 1 131 ? -5.460 5.075 18.717 1.00 97.94 131 ALA A CA 1
ATOM 1031 C C . ALA A 1 131 ? -5.285 5.117 17.195 1.00 97.94 131 ALA A C 1
ATOM 1033 O O . ALA A 1 131 ? -6.136 4.655 16.431 1.00 97.94 131 ALA A O 1
ATOM 1034 N N . LEU A 1 132 ? -4.152 5.674 16.767 1.00 97.44 132 LEU A N 1
ATOM 1035 C CA . LEU A 1 132 ? -3.729 5.718 15.372 1.00 97.44 132 LEU A CA 1
ATOM 1036 C C . LEU A 1 132 ? -3.080 4.383 14.972 1.00 97.44 132 LEU A C 1
ATOM 1038 O O . LEU A 1 132 ? -2.357 3.777 15.761 1.00 97.44 132 LEU A O 1
ATOM 1042 N N . LEU A 1 133 ? -3.305 3.963 13.731 1.00 97.12 133 LEU A N 1
ATOM 1043 C CA . LEU A 1 133 ? -2.574 2.895 13.055 1.00 97.12 133 LEU A CA 1
ATOM 1044 C C . LEU A 1 133 ? -2.163 3.387 11.663 1.00 97.12 133 LEU A C 1
ATOM 1046 O O . LEU A 1 133 ? -2.826 4.246 11.079 1.00 97.12 133 LEU A O 1
ATOM 1050 N N . GLU A 1 134 ? -1.124 2.789 11.091 1.00 97.94 134 GLU A N 1
ATOM 1051 C CA . GLU A 1 134 ? -0.728 3.015 9.701 1.00 97.94 134 GLU A CA 1
ATOM 1052 C C . GLU A 1 134 ? -0.681 1.676 8.964 1.00 97.94 134 GLU A C 1
ATOM 1054 O O . GLU A 1 134 ? -0.014 0.745 9.412 1.00 97.94 134 GLU A O 1
ATOM 1059 N N . LEU A 1 135 ? -1.409 1.563 7.853 1.00 98.56 135 LEU A N 1
ATOM 1060 C CA . LEU A 1 135 ? -1.318 0.434 6.933 1.00 98.56 135 LEU A CA 1
ATOM 1061 C C . LEU A 1 135 ? -0.328 0.796 5.828 1.00 98.56 135 LEU A C 1
ATOM 1063 O O . LEU A 1 135 ? -0.476 1.829 5.182 1.00 98.56 135 LEU A O 1
ATOM 1067 N N . GLN A 1 136 ? 0.661 -0.057 5.594 1.00 98.19 136 GLN A N 1
ATOM 1068 C CA . GLN A 1 136 ? 1.694 0.147 4.591 1.00 98.19 136 GLN A CA 1
ATOM 1069 C C . GLN A 1 136 ? 1.550 -0.903 3.484 1.00 98.19 136 GLN A C 1
ATOM 1071 O O . GLN A 1 136 ? 2.093 -2.006 3.555 1.00 98.19 136 GLN A O 1
ATOM 1076 N N . VAL A 1 137 ? 0.785 -0.550 2.454 1.00 98.50 137 VAL A N 1
ATOM 1077 C CA . VAL A 1 137 ? 0.500 -1.393 1.288 1.00 98.50 137 VAL A CA 1
ATOM 1078 C C . VAL A 1 137 ? 1.708 -1.426 0.345 1.00 98.50 137 VAL A C 1
ATOM 1080 O O . VAL A 1 137 ? 2.411 -0.427 0.169 1.00 98.50 137 VAL A O 1
ATOM 1083 N N . ALA A 1 138 ? 1.961 -2.566 -0.292 1.00 98.31 138 ALA A N 1
ATOM 1084 C CA . ALA A 1 138 ? 2.957 -2.692 -1.348 1.00 98.31 138 ALA A CA 1
ATOM 1085 C C . ALA A 1 138 ? 2.549 -3.705 -2.431 1.00 98.31 138 ALA A C 1
ATOM 1087 O O . ALA A 1 138 ? 1.784 -4.637 -2.183 1.00 98.31 138 ALA A O 1
ATOM 1088 N N . ALA A 1 139 ? 3.108 -3.537 -3.627 1.00 98.00 139 ALA A N 1
ATOM 1089 C CA . ALA A 1 139 ? 3.063 -4.511 -4.710 1.00 98.00 139 ALA A CA 1
ATOM 1090 C C . ALA A 1 139 ? 4.426 -4.582 -5.415 1.00 98.00 139 ALA A C 1
ATOM 1092 O O . ALA A 1 139 ? 5.076 -3.557 -5.661 1.00 98.00 139 ALA A O 1
ATOM 1093 N N . LEU A 1 140 ? 4.861 -5.803 -5.731 1.00 96.69 140 LEU A N 1
ATOM 1094 C CA . LEU A 1 140 ? 5.926 -6.044 -6.701 1.00 96.69 140 LEU A CA 1
ATOM 1095 C C . LEU A 1 140 ? 5.283 -6.144 -8.079 1.00 96.69 140 LEU A C 1
ATOM 1097 O O . LEU A 1 140 ? 4.412 -6.990 -8.276 1.00 96.69 140 LEU A O 1
ATOM 1101 N N . GLY A 1 141 ? 5.742 -5.320 -9.013 1.00 95.31 141 GLY A N 1
ATOM 1102 C CA . GLY A 1 141 ? 5.289 -5.398 -10.392 1.00 95.31 141 GLY A CA 1
ATOM 1103 C C . GLY A 1 141 ? 5.897 -6.568 -11.168 1.00 95.31 141 GLY A C 1
ATOM 1104 O O . GLY A 1 141 ? 6.630 -7.413 -10.634 1.00 95.31 141 GLY A O 1
ATOM 1105 N N . SER A 1 142 ? 5.593 -6.595 -12.464 1.00 94.12 142 SER A N 1
ATOM 1106 C CA . SER A 1 142 ? 6.095 -7.589 -13.412 1.00 94.12 142 SER A CA 1
ATOM 1107 C C . SER A 1 142 ? 7.625 -7.571 -13.529 1.00 94.12 142 SER A C 1
ATOM 1109 O O . SER A 1 142 ? 8.279 -6.548 -13.302 1.00 94.12 142 SER A O 1
ATOM 1111 N N . SER A 1 143 ? 8.213 -8.673 -14.005 1.00 92.94 143 SER A N 1
ATOM 1112 C CA . SER A 1 143 ? 9.560 -8.611 -14.592 1.00 92.94 143 SER A CA 1
ATOM 1113 C C . SER A 1 143 ? 9.594 -7.537 -15.702 1.00 92.94 143 SER A C 1
ATOM 1115 O O . SER A 1 143 ? 8.582 -7.378 -16.399 1.00 92.94 143 SER A O 1
ATOM 1117 N N . PRO A 1 144 ? 10.682 -6.759 -15.865 1.00 93.75 144 PRO A N 1
ATOM 1118 C CA . PRO A 1 144 ? 10.701 -5.669 -16.834 1.00 93.75 144 PRO A CA 1
ATOM 1119 C C . PRO A 1 144 ? 10.826 -6.193 -18.272 1.00 93.75 144 PRO A C 1
ATOM 1121 O O . PRO A 1 144 ? 11.850 -6.741 -18.669 1.00 93.75 144 PRO A O 1
ATOM 1124 N N . ALA A 1 145 ? 9.784 -6.009 -19.078 1.00 92.00 145 ALA A N 1
ATOM 1125 C CA . ALA A 1 145 ? 9.776 -6.391 -20.482 1.00 92.00 145 ALA A CA 1
ATOM 1126 C C . ALA A 1 145 ? 10.671 -5.442 -21.294 1.00 92.00 145 ALA A C 1
ATOM 1128 O O . ALA A 1 145 ? 10.354 -4.259 -21.446 1.00 92.00 145 ALA A O 1
ATOM 1129 N N . ILE A 1 146 ? 11.778 -5.964 -21.827 1.00 88.25 146 ILE A N 1
ATOM 1130 C CA . ILE A 1 146 ? 12.675 -5.235 -22.730 1.00 88.25 146 ILE A CA 1
ATOM 1131 C C . ILE A 1 146 ? 12.242 -5.438 -24.187 1.00 88.25 146 ILE A C 1
ATOM 1133 O O . ILE A 1 146 ? 11.862 -6.533 -24.601 1.00 88.25 146 ILE A O 1
ATOM 1137 N N . SER A 1 147 ? 12.336 -4.374 -24.981 1.00 85.81 147 SER A N 1
ATOM 1138 C CA . SER A 1 147 ? 12.099 -4.378 -26.423 1.00 85.81 147 SER A CA 1
ATOM 1139 C C . SER A 1 147 ? 13.120 -3.496 -27.143 1.00 85.81 147 SER A C 1
ATOM 1141 O O . SER A 1 147 ? 13.508 -2.440 -26.645 1.00 85.81 147 SER A O 1
ATOM 1143 N N . VAL A 1 148 ? 13.570 -3.943 -28.316 1.00 85.12 148 VAL A N 1
ATOM 1144 C CA . VAL A 1 148 ? 14.434 -3.156 -29.206 1.00 85.12 148 VAL A CA 1
ATOM 1145 C C . VAL A 1 148 ? 13.544 -2.350 -30.148 1.00 85.12 148 VAL A C 1
ATOM 1147 O O . VAL A 1 148 ? 12.633 -2.907 -30.762 1.00 85.12 148 VAL A O 1
ATOM 1150 N N . GLU A 1 149 ? 13.798 -1.050 -30.236 1.00 80.94 149 GLU A N 1
ATOM 1151 C CA . GLU A 1 149 ? 13.080 -0.109 -31.096 1.00 80.94 149 GLU A CA 1
ATOM 1152 C C . GLU A 1 149 ? 13.935 0.265 -32.327 1.00 80.94 149 GLU A C 1
ATOM 1154 O O . GLU A 1 149 ? 14.858 -0.455 -32.715 1.00 80.94 149 GLU A O 1
ATOM 1159 N N . GLU A 1 150 ? 13.613 1.377 -32.989 1.00 67.25 150 GLU A N 1
ATOM 1160 C CA . GLU A 1 150 ? 14.350 1.862 -34.158 1.00 67.25 150 GLU A CA 1
ATOM 1161 C C . GLU A 1 150 ? 15.752 2.402 -33.810 1.00 67.25 150 GLU A C 1
ATOM 1163 O O . GLU A 1 150 ? 16.070 2.744 -32.667 1.00 67.25 150 GLU A O 1
ATOM 1168 N N . HIS A 1 151 ? 16.603 2.517 -34.832 1.00 63.00 151 HIS A N 1
ATOM 1169 C CA . HIS A 1 151 ? 17.877 3.222 -34.708 1.00 63.00 151 HIS A CA 1
ATOM 1170 C C . HIS A 1 151 ? 17.636 4.734 -34.739 1.00 63.00 151 HIS A C 1
ATOM 1172 O O . HIS A 1 151 ? 17.006 5.238 -35.669 1.00 63.00 151 HIS A O 1
ATOM 1178 N N . GLN A 1 152 ? 18.196 5.463 -33.776 1.00 54.19 152 GLN A N 1
ATOM 1179 C CA . GLN A 1 152 ? 18.193 6.929 -33.749 1.00 54.19 152 GLN A CA 1
ATOM 1180 C C . GLN A 1 152 ? 19.598 7.427 -33.386 1.00 54.19 152 GLN A C 1
ATOM 1182 O O . GLN A 1 152 ? 20.300 6.798 -32.594 1.00 54.19 152 GLN A O 1
ATOM 1187 N N . ASP A 1 153 ? 20.035 8.518 -34.019 1.00 55.97 153 ASP A N 1
ATOM 1188 C CA . ASP A 1 153 ? 21.317 9.205 -33.782 1.00 55.97 153 ASP A CA 1
ATOM 1189 C C . ASP A 1 153 ? 22.559 8.291 -33.684 1.00 55.97 153 ASP A C 1
ATOM 1191 O O . ASP A 1 153 ? 23.460 8.493 -32.866 1.00 55.97 153 ASP A O 1
ATOM 1195 N N . GLY A 1 154 ? 22.613 7.262 -34.538 1.00 66.62 154 GLY A N 1
ATOM 1196 C CA . GLY A 1 154 ? 23.738 6.322 -34.621 1.00 66.62 154 GLY A CA 1
ATOM 1197 C C . GLY A 1 154 ? 23.798 5.269 -33.506 1.00 66.62 154 GLY A C 1
ATOM 1198 O O . GLY A 1 154 ? 24.791 4.548 -33.417 1.00 66.62 154 GLY A O 1
ATOM 1199 N N . GLY A 1 155 ? 22.761 5.160 -32.672 1.00 76.25 155 GLY A N 1
ATOM 1200 C CA . GLY A 1 155 ? 22.598 4.098 -31.679 1.00 76.25 155 GLY A CA 1
ATOM 1201 C C . GLY A 1 155 ? 21.332 3.266 -31.893 1.00 76.25 155 GLY A C 1
ATOM 1202 O O . GLY A 1 155 ? 20.464 3.600 -32.701 1.00 76.25 155 GLY A O 1
ATOM 1203 N N . ILE A 1 156 ? 21.229 2.174 -31.141 1.00 78.50 156 ILE A N 1
ATOM 1204 C CA . ILE A 1 156 ? 20.028 1.341 -31.032 1.00 78.50 156 ILE A CA 1
ATOM 1205 C C . ILE A 1 156 ? 19.221 1.847 -29.835 1.00 78.50 156 ILE A C 1
ATOM 1207 O O . ILE A 1 156 ? 19.745 1.890 -28.717 1.00 78.50 156 ILE A O 1
ATOM 1211 N N . ARG A 1 157 ? 17.954 2.223 -30.044 1.00 84.38 157 ARG A N 1
ATOM 1212 C CA . ARG A 1 157 ? 17.051 2.558 -28.939 1.00 84.38 157 ARG A CA 1
ATOM 1213 C C . ARG A 1 157 ? 16.479 1.273 -28.342 1.00 84.38 157 ARG A C 1
ATOM 1215 O O . ARG A 1 157 ? 16.004 0.394 -29.058 1.00 84.38 157 ARG A O 1
ATOM 1222 N N . VAL A 1 158 ? 16.538 1.158 -27.020 1.00 87.94 158 VAL A N 1
ATOM 1223 C CA . VAL A 1 158 ? 15.990 0.027 -26.265 1.00 87.94 158 VAL A CA 1
ATOM 1224 C C . VAL A 1 158 ? 15.017 0.571 -25.233 1.00 87.94 158 VAL A C 1
ATOM 1226 O O . VAL A 1 158 ? 15.370 1.453 -24.452 1.00 87.94 158 VAL A O 1
ATOM 1229 N N . ALA A 1 159 ? 13.799 0.040 -25.229 1.00 92.38 159 ALA A N 1
ATOM 1230 C CA . ALA A 1 159 ? 12.759 0.371 -24.268 1.00 92.38 159 ALA A CA 1
ATOM 1231 C C . ALA A 1 159 ? 12.568 -0.762 -23.256 1.00 92.38 159 ALA A C 1
ATOM 1233 O O . ALA A 1 159 ? 12.649 -1.943 -23.596 1.00 92.38 159 ALA A O 1
ATOM 1234 N N . CYS A 1 160 ? 12.272 -0.393 -22.016 1.00 93.12 160 CYS A N 1
ATOM 1235 C CA . CYS A 1 160 ? 11.932 -1.291 -20.926 1.00 93.12 160 CYS A CA 1
ATOM 1236 C C . CYS A 1 160 ? 10.610 -0.845 -20.292 1.00 93.12 160 CYS A C 1
ATOM 1238 O O . CYS A 1 160 ? 10.440 0.343 -20.001 1.00 93.12 160 CYS A O 1
ATOM 1240 N N . ARG A 1 161 ? 9.690 -1.788 -20.060 1.00 96.56 161 ARG A N 1
ATOM 1241 C CA . ARG A 1 161 ? 8.397 -1.550 -19.400 1.00 96.56 161 ARG A CA 1
ATOM 1242 C C . ARG A 1 161 ? 8.166 -2.518 -18.246 1.00 96.56 161 ARG A C 1
ATOM 1244 O O . ARG A 1 161 ? 8.418 -3.709 -18.381 1.00 96.56 161 ARG A O 1
ATOM 1251 N N . SER A 1 162 ? 7.611 -2.036 -17.140 1.00 96.81 162 SER A N 1
ATOM 1252 C CA . SER A 1 162 ? 7.103 -2.881 -16.052 1.00 96.81 162 SER A CA 1
ATOM 1253 C C . SER A 1 162 ? 5.811 -2.283 -15.484 1.00 96.81 162 SER A C 1
ATOM 1255 O O . SER A 1 162 ? 5.608 -1.077 -15.583 1.00 96.81 162 SER A O 1
ATOM 1257 N N . SER A 1 163 ? 4.917 -3.109 -14.941 1.00 97.19 163 SER A N 1
ATOM 1258 C CA . SER A 1 163 ? 3.558 -2.719 -14.503 1.00 97.19 163 SER A CA 1
ATOM 1259 C C . SER A 1 163 ? 3.196 -3.347 -13.160 1.00 97.19 163 SER A C 1
ATOM 1261 O O . SER A 1 163 ? 3.818 -4.336 -12.766 1.00 97.19 163 SER A O 1
ATOM 1263 N N . GLY A 1 164 ? 2.208 -2.792 -12.456 1.00 97.25 164 GLY A N 1
ATOM 1264 C CA . GLY A 1 164 ? 1.675 -3.360 -11.219 1.00 97.25 164 GLY A CA 1
ATOM 1265 C C . GLY A 1 164 ? 2.459 -3.030 -9.940 1.00 97.25 164 GLY A C 1
ATOM 1266 O O . GLY A 1 164 ? 2.382 -3.778 -8.965 1.00 97.25 164 GLY A O 1
ATOM 1267 N N . TRP A 1 165 ? 3.243 -1.948 -9.913 1.00 98.31 165 TRP A N 1
ATOM 1268 C CA . TRP A 1 165 ? 4.012 -1.559 -8.719 1.00 98.31 165 TRP A CA 1
ATOM 1269 C C . TRP A 1 165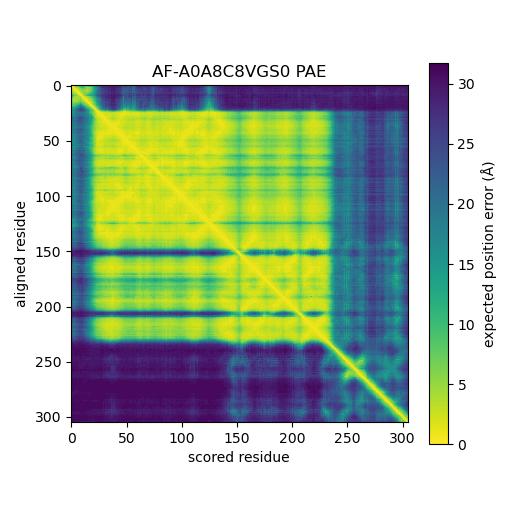 ? 3.183 -0.748 -7.724 1.00 98.31 165 TRP A C 1
ATOM 1271 O O . TRP A 1 165 ? 2.360 0.073 -8.120 1.00 98.31 165 TRP A O 1
ATOM 1281 N N . TYR A 1 166 ? 3.453 -0.908 -6.424 1.00 98.31 166 TYR A N 1
ATOM 1282 C CA . TYR A 1 166 ? 2.979 0.035 -5.407 1.00 98.31 166 TYR A CA 1
ATOM 1283 C C . TYR A 1 166 ? 3.927 0.107 -4.197 1.00 98.31 166 TYR A C 1
ATOM 1285 O O . TYR A 1 166 ? 4.340 -0.945 -3.697 1.00 98.31 166 TYR A O 1
ATOM 1293 N N . PRO A 1 167 ? 4.258 1.298 -3.663 1.00 97.75 167 PRO A N 1
ATOM 1294 C CA . PRO A 1 167 ? 3.970 2.629 -4.209 1.00 97.75 167 PRO A CA 1
ATOM 1295 C C . PRO A 1 167 ? 4.809 2.881 -5.476 1.00 97.75 167 PRO A C 1
ATOM 1297 O O . PRO A 1 167 ? 5.350 1.941 -6.056 1.00 97.75 167 PRO A O 1
ATOM 1300 N N . GLU A 1 168 ? 4.936 4.145 -5.880 1.00 97.69 168 GLU A N 1
ATOM 1301 C CA . GLU A 1 168 ? 5.806 4.579 -6.976 1.00 97.69 168 GLU A CA 1
ATOM 1302 C C . GLU A 1 168 ? 7.209 3.925 -6.873 1.00 97.69 168 GLU A C 1
ATOM 1304 O O . GLU A 1 168 ? 7.902 4.096 -5.858 1.00 97.69 168 GLU A O 1
ATOM 1309 N N . PRO A 1 169 ? 7.614 3.108 -7.863 1.00 97.94 169 PRO A N 1
ATOM 1310 C CA . PRO A 1 169 ? 8.892 2.404 -7.851 1.00 97.94 169 PRO A CA 1
ATOM 1311 C C . PRO A 1 169 ? 10.043 3.327 -8.278 1.00 97.94 169 PRO A C 1
ATOM 1313 O O . PRO A 1 169 ? 9.842 4.467 -8.683 1.00 97.94 169 PRO A O 1
ATOM 1316 N N . LYS A 1 170 ? 11.275 2.816 -8.232 1.00 96.12 170 LYS A N 1
ATOM 1317 C CA . LYS A 1 170 ? 12.446 3.460 -8.847 1.00 96.12 170 LYS A CA 1
ATOM 1318 C C . LYS A 1 170 ? 12.923 2.633 -10.031 1.00 96.12 170 LYS A C 1
ATOM 1320 O O . LYS A 1 170 ? 13.147 1.437 -9.861 1.00 96.12 170 LYS A O 1
ATOM 1325 N N . MET A 1 171 ? 13.095 3.259 -11.190 1.00 94.62 171 MET A N 1
ATOM 1326 C CA . MET A 1 171 ? 13.624 2.629 -12.399 1.00 94.62 171 MET A CA 1
ATOM 1327 C C . MET A 1 171 ? 15.058 3.106 -12.650 1.00 94.62 171 MET A C 1
ATOM 1329 O O . MET A 1 171 ? 15.404 4.230 -12.298 1.00 94.62 171 MET A O 1
ATOM 1333 N N . LEU A 1 172 ? 15.911 2.239 -13.197 1.00 95.25 172 LEU A N 1
ATOM 1334 C CA . LEU A 1 172 ? 17.250 2.592 -13.677 1.00 95.25 172 LEU A CA 1
ATOM 1335 C C . LEU A 1 172 ? 17.779 1.543 -14.661 1.00 95.25 172 LEU A C 1
ATOM 1337 O O . LEU A 1 172 ? 17.272 0.421 -14.730 1.00 95.25 172 LEU A O 1
ATOM 1341 N N . TRP A 1 173 ? 18.841 1.901 -15.378 1.00 95.19 173 TRP A N 1
ATOM 1342 C CA . TRP A 1 173 ? 19.639 0.977 -16.181 1.00 95.19 173 TRP A CA 1
ATOM 1343 C C . TRP A 1 173 ? 21.001 0.741 -15.519 1.00 95.19 173 TRP A C 1
ATOM 1345 O O . TRP A 1 173 ? 21.574 1.662 -14.935 1.00 95.19 173 TRP A O 1
ATOM 1355 N N . ARG A 1 174 ? 21.531 -0.479 -15.635 1.00 94.00 174 ARG A N 1
ATOM 1356 C CA . ARG A 1 174 ? 22.898 -0.864 -15.248 1.00 94.00 174 ARG A CA 1
ATOM 1357 C C . ARG A 1 174 ? 23.669 -1.401 -16.451 1.00 94.00 174 ARG A C 1
ATOM 1359 O O . ARG A 1 174 ? 23.063 -1.961 -17.367 1.00 94.00 174 ARG A O 1
ATOM 1366 N N . ASP A 1 175 ? 24.988 -1.265 -16.435 1.00 89.56 175 ASP A N 1
ATOM 1367 C CA . ASP A 1 175 ? 25.891 -1.932 -17.381 1.00 89.56 175 ASP A CA 1
ATOM 1368 C C . ASP A 1 175 ? 26.380 -3.312 -16.880 1.00 89.56 175 ASP A C 1
ATOM 1370 O O . ASP A 1 175 ? 25.860 -3.877 -15.915 1.00 89.56 175 ASP A O 1
ATOM 1374 N N . LEU A 1 176 ? 27.392 -3.868 -17.556 1.00 85.19 176 LEU A N 1
ATOM 1375 C CA . LEU A 1 176 ? 28.068 -5.124 -17.204 1.00 85.19 176 LEU A CA 1
ATOM 1376 C C . LEU A 1 176 ? 28.833 -5.083 -15.871 1.00 85.19 176 LEU A C 1
ATOM 1378 O O . LEU A 1 176 ? 29.137 -6.139 -15.315 1.00 85.19 176 LEU A O 1
ATOM 1382 N N . GLN A 1 177 ? 29.192 -3.894 -15.396 1.00 87.19 177 GLN A N 1
ATOM 1383 C CA . GLN A 1 177 ? 29.933 -3.651 -14.161 1.00 87.19 177 GLN A CA 1
ATOM 1384 C C . GLN A 1 177 ? 28.980 -3.364 -12.986 1.00 87.19 177 GLN A C 1
ATOM 1386 O O . GLN A 1 177 ? 29.385 -3.476 -11.830 1.00 87.19 177 GLN A O 1
ATOM 1391 N N . GLY A 1 178 ? 27.712 -3.058 -13.280 1.00 86.75 178 GLY A N 1
ATOM 1392 C CA . GLY A 1 178 ? 26.683 -2.665 -12.319 1.00 86.75 178 GLY A CA 1
ATO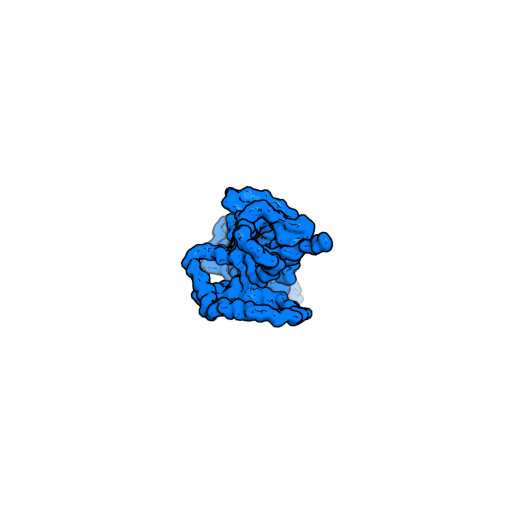M 1393 C C . GLY A 1 178 ? 26.534 -1.148 -12.168 1.00 86.75 178 GLY A C 1
ATOM 1394 O O . GLY A 1 178 ? 25.714 -0.706 -11.360 1.00 86.75 178 GLY A O 1
ATOM 1395 N N . GLU A 1 179 ? 27.288 -0.359 -12.937 1.00 90.44 179 GLU A N 1
ATOM 1396 C CA . GLU A 1 179 ? 27.258 1.102 -12.893 1.00 90.44 179 GLU A CA 1
ATOM 1397 C C . GLU A 1 179 ? 25.987 1.647 -13.553 1.00 90.44 179 GLU A C 1
ATOM 1399 O O . GLU A 1 179 ? 25.448 1.069 -14.501 1.00 90.44 179 GLU A O 1
ATOM 1404 N N . VAL A 1 180 ? 25.477 2.765 -13.028 1.00 93.38 180 VAL A N 1
ATOM 1405 C CA . VAL A 1 180 ? 24.177 3.313 -13.439 1.00 93.38 180 VAL A CA 1
ATOM 1406 C C . VAL A 1 180 ? 24.297 4.061 -14.766 1.00 93.38 180 VAL A C 1
ATOM 1408 O O . VAL A 1 180 ? 24.970 5.088 -14.861 1.00 93.38 180 VAL A O 1
ATOM 1411 N N . LEU A 1 181 ? 23.582 3.577 -15.780 1.00 91.88 181 LEU A N 1
ATOM 1412 C CA . LEU A 1 181 ? 23.513 4.195 -17.101 1.00 91.88 181 LEU A CA 1
ATOM 1413 C C . LEU A 1 181 ? 22.384 5.244 -17.175 1.00 91.88 181 LEU A C 1
ATOM 1415 O O . LEU A 1 181 ? 21.311 5.036 -16.603 1.00 91.88 181 LEU A O 1
ATOM 1419 N N . PRO A 1 182 ? 22.577 6.358 -17.907 1.00 91.62 182 PRO A N 1
ATOM 1420 C CA . PRO A 1 182 ? 21.560 7.396 -18.040 1.00 91.62 182 PRO A CA 1
ATOM 1421 C C . PRO A 1 182 ? 20.400 6.968 -18.957 1.00 91.62 182 PRO A C 1
ATOM 1423 O O . PRO A 1 182 ? 20.600 6.677 -20.138 1.00 91.62 182 PRO A O 1
ATOM 1426 N N . SER A 1 183 ? 19.170 7.012 -18.432 1.00 92.00 183 SER A N 1
ATOM 1427 C CA . SER A 1 183 ? 17.930 6.937 -19.219 1.00 92.00 183 SER A CA 1
ATOM 1428 C C . SER A 1 183 ? 17.885 8.076 -20.258 1.00 92.00 183 SER A C 1
ATOM 1430 O O . SER A 1 183 ? 18.056 9.244 -19.913 1.00 92.00 183 SER A O 1
ATOM 1432 N N . ALA A 1 184 ? 17.602 7.758 -21.524 1.00 89.94 184 ALA A N 1
ATOM 1433 C CA . ALA A 1 184 ? 17.328 8.740 -22.582 1.00 89.94 184 ALA A CA 1
ATOM 1434 C C . ALA A 1 184 ? 15.899 9.311 -22.487 1.00 89.94 184 ALA A C 1
ATOM 1436 O O . ALA A 1 184 ? 15.648 10.457 -22.856 1.00 89.94 184 ALA A O 1
ATOM 1437 N N . SER A 1 185 ? 14.960 8.527 -21.952 1.00 91.94 185 SER A N 1
ATOM 1438 C CA . SER A 1 185 ? 13.667 9.010 -21.461 1.00 91.94 185 SER A CA 1
ATOM 1439 C C . SER A 1 185 ? 13.190 8.125 -20.320 1.00 91.94 185 SER A C 1
ATOM 1441 O O . SER A 1 185 ? 13.362 6.913 -20.395 1.00 91.94 185 SER A O 1
ATOM 1443 N N . GLU A 1 186 ? 12.505 8.689 -19.334 1.00 94.62 186 GLU A N 1
ATOM 1444 C CA . GLU A 1 186 ? 11.892 7.929 -18.245 1.00 94.62 186 GLU A CA 1
ATOM 1445 C C . GLU A 1 186 ? 10.512 8.498 -17.922 1.00 94.62 186 GLU A C 1
ATOM 1447 O O . GLU A 1 186 ? 10.302 9.713 -17.957 1.00 94.62 186 GLU A O 1
ATOM 1452 N N . LYS A 1 187 ? 9.559 7.610 -17.651 1.00 96.06 187 LYS A N 1
ATOM 1453 C CA . LYS A 1 187 ? 8.184 7.940 -17.304 1.00 96.06 187 LYS A CA 1
ATOM 1454 C C . LYS A 1 187 ? 7.667 6.903 -16.317 1.00 96.06 187 LYS A C 1
ATOM 1456 O O . LYS A 1 187 ? 7.660 5.710 -16.603 1.00 96.06 187 LYS A O 1
ATOM 1461 N N . ILE A 1 188 ? 7.144 7.378 -15.196 1.00 97.06 188 ILE A N 1
ATOM 1462 C CA . ILE A 1 188 ? 6.314 6.584 -14.293 1.00 97.06 188 ILE A CA 1
ATOM 1463 C C . ILE A 1 188 ? 4.895 7.151 -14.392 1.00 97.06 188 ILE A C 1
ATOM 1465 O O . ILE A 1 188 ? 4.714 8.369 -14.461 1.00 97.06 188 ILE A O 1
ATOM 1469 N N . SER A 1 189 ? 3.883 6.291 -14.482 1.00 96.69 189 SER A N 1
ATOM 1470 C CA . SER A 1 189 ? 2.482 6.717 -14.573 1.00 96.69 189 SER A CA 1
ATOM 1471 C C . SER A 1 189 ? 1.545 5.793 -13.798 1.00 96.69 189 SER A C 1
ATOM 1473 O O . SER A 1 189 ? 1.738 4.578 -13.851 1.00 96.69 189 SER A O 1
ATOM 1475 N N . PRO A 1 190 ? 0.528 6.346 -13.110 1.00 95.81 190 PRO A N 1
ATOM 1476 C CA . PRO A 1 190 ? -0.451 5.549 -12.388 1.00 95.81 190 PRO A CA 1
ATOM 1477 C C . PRO A 1 190 ? -1.367 4.778 -13.346 1.00 95.81 190 PRO A C 1
ATOM 1479 O O . PRO A 1 190 ? -1.738 5.268 -14.417 1.00 95.81 190 PRO A O 1
ATOM 1482 N N . GLU A 1 191 ? -1.744 3.581 -12.920 1.00 95.19 191 GLU A N 1
ATOM 1483 C CA . GLU A 1 191 ? -2.674 2.665 -13.572 1.00 95.19 191 GLU A CA 1
ATOM 1484 C C . GLU A 1 191 ? -4.092 2.843 -12.984 1.00 95.19 191 GLU A C 1
ATOM 1486 O O . GLU A 1 191 ? -4.293 3.533 -11.980 1.00 95.19 191 GLU A O 1
ATOM 1491 N N . ALA A 1 192 ? -5.116 2.275 -13.630 1.00 91.94 192 ALA A N 1
ATOM 1492 C CA . ALA A 1 192 ? -6.525 2.547 -13.296 1.00 91.94 192 ALA A CA 1
ATOM 1493 C C . ALA A 1 192 ? -6.981 2.005 -11.922 1.00 91.94 192 ALA A C 1
ATOM 1495 O O . ALA A 1 192 ? -8.019 2.420 -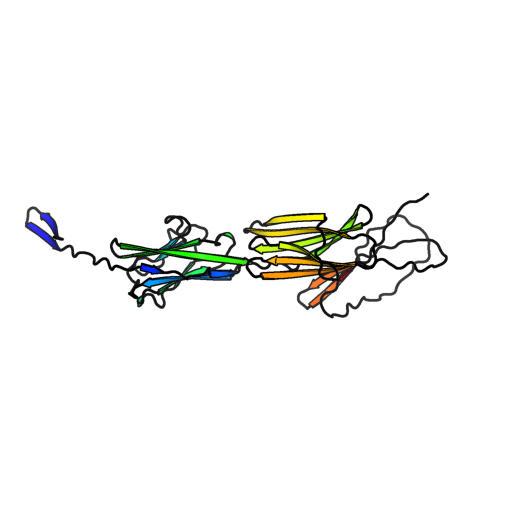11.407 1.00 91.94 192 ALA A O 1
ATOM 1496 N N . ASP A 1 193 ? -6.211 1.092 -11.336 1.00 9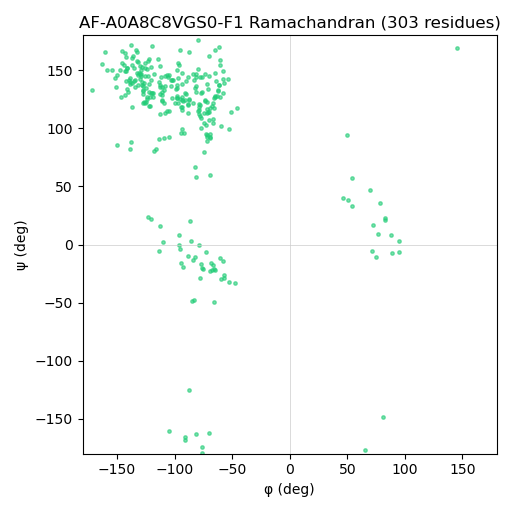2.12 193 ASP A N 1
ATOM 1497 C CA . ASP A 1 193 ? -6.377 0.500 -10.004 1.00 92.12 193 ASP A CA 1
ATOM 1498 C C . ASP A 1 193 ? -5.544 1.204 -8.910 1.00 92.12 193 ASP A C 1
ATOM 1500 O O . ASP A 1 193 ? -5.665 0.879 -7.725 1.00 92.12 193 ASP A O 1
ATOM 1504 N N . GLY A 1 194 ? -4.724 2.192 -9.287 1.00 94.62 194 GLY A N 1
ATOM 1505 C CA . GLY A 1 194 ? -3.802 2.898 -8.398 1.00 94.62 194 GLY A CA 1
ATOM 1506 C C . GLY A 1 194 ? -2.418 2.253 -8.258 1.00 94.62 194 GLY A C 1
ATOM 1507 O O . GLY A 1 194 ? -1.647 2.699 -7.406 1.00 94.62 194 GLY A O 1
ATOM 1508 N N . LEU A 1 195 ? -2.094 1.232 -9.060 1.00 97.94 195 LEU A N 1
ATOM 1509 C CA . LEU A 1 195 ? -0.722 0.749 -9.247 1.00 97.94 195 LEU A CA 1
ATOM 1510 C C . LEU A 1 195 ? 0.071 1.698 -10.168 1.00 97.94 195 LEU A C 1
ATOM 1512 O O . LEU A 1 195 ? -0.438 2.735 -10.599 1.00 97.94 195 LEU A O 1
ATOM 1516 N N . PHE A 1 196 ? 1.337 1.384 -10.439 1.00 98.19 196 PHE A N 1
ATOM 1517 C CA . PHE A 1 196 ? 2.224 2.178 -11.289 1.00 98.19 196 PHE A CA 1
ATOM 1518 C C . PHE A 1 196 ? 2.869 1.344 -12.403 1.00 98.19 196 PHE A C 1
ATOM 1520 O O . PHE A 1 196 ? 3.552 0.348 -12.136 1.00 98.19 196 PHE A O 1
ATOM 1527 N N . GLN A 1 197 ? 2.762 1.853 -13.636 1.00 97.75 197 GLN A N 1
ATOM 1528 C CA . GLN A 1 197 ? 3.551 1.424 -14.788 1.00 97.75 197 GLN A CA 1
ATOM 1529 C C . GLN A 1 197 ? 4.794 2.310 -14.933 1.00 97.75 197 GLN A C 1
ATOM 1531 O O . GLN A 1 197 ? 4.715 3.538 -14.828 1.00 97.75 197 GLN A O 1
ATOM 1536 N N . THR A 1 198 ? 5.933 1.691 -15.237 1.00 97.50 198 THR A N 1
ATOM 1537 C CA . THR A 1 198 ? 7.194 2.353 -15.579 1.00 97.50 198 THR A CA 1
ATOM 1538 C C . THR A 1 198 ? 7.548 2.103 -17.044 1.00 97.50 198 THR A C 1
ATOM 1540 O O . THR A 1 198 ? 7.501 0.966 -17.511 1.00 97.50 198 THR A O 1
ATOM 1543 N N . ASP A 1 199 ? 7.967 3.148 -17.751 1.00 96.56 199 ASP A N 1
ATOM 1544 C CA . ASP A 1 199 ? 8.539 3.107 -19.097 1.00 96.56 199 ASP A CA 1
ATOM 1545 C C . ASP A 1 199 ? 9.876 3.867 -19.082 1.00 96.56 199 ASP A C 1
ATOM 1547 O O . ASP A 1 199 ? 9.910 5.060 -18.777 1.00 96.56 199 ASP A O 1
ATOM 1551 N N . SER A 1 200 ? 10.978 3.217 -19.455 1.00 96.00 200 SER A N 1
ATOM 1552 C CA . SER A 1 200 ? 12.270 3.887 -19.669 1.00 96.00 200 SER A CA 1
ATOM 1553 C C . SER A 1 200 ? 12.885 3.457 -20.994 1.00 96.00 200 SER A C 1
ATOM 1555 O O . SER A 1 200 ? 12.725 2.312 -21.413 1.00 96.00 200 SER A O 1
ATOM 1557 N N . THR A 1 201 ? 13.591 4.370 -21.661 1.00 93.69 201 THR A N 1
ATOM 1558 C CA . THR A 1 201 ? 14.372 4.060 -22.864 1.00 93.69 201 THR A CA 1
ATOM 1559 C C . THR A 1 201 ? 15.815 4.507 -22.711 1.00 93.69 201 THR A C 1
ATOM 1561 O O . THR A 1 201 ? 16.089 5.540 -22.101 1.00 93.69 201 THR A O 1
ATOM 1564 N N . ILE A 1 202 ? 16.733 3.738 -23.288 1.00 91.00 202 ILE A N 1
ATOM 1565 C CA . ILE A 1 202 ? 18.167 4.023 -23.376 1.00 91.00 202 ILE A CA 1
ATOM 1566 C C . ILE A 1 202 ? 18.604 3.950 -24.845 1.00 91.00 202 ILE A C 1
ATOM 1568 O O . ILE A 1 202 ? 17.990 3.243 -25.647 1.00 91.00 202 ILE A O 1
ATOM 1572 N N . VAL A 1 203 ? 19.652 4.690 -25.216 1.00 87.44 203 VAL A N 1
ATOM 1573 C CA . VAL A 1 203 ? 20.260 4.629 -26.555 1.00 87.44 203 VAL A CA 1
ATOM 1574 C C . VAL A 1 203 ? 21.659 4.038 -26.429 1.00 87.44 203 VAL A C 1
ATOM 1576 O O . VAL A 1 203 ? 22.551 4.653 -25.847 1.00 87.44 203 VAL A O 1
ATOM 1579 N N . ILE A 1 204 ? 21.843 2.840 -26.978 1.00 81.94 204 ILE A N 1
ATOM 1580 C CA . ILE A 1 204 ? 23.097 2.085 -26.931 1.00 81.94 204 ILE A CA 1
ATOM 1581 C C . ILE A 1 204 ? 23.887 2.376 -28.208 1.00 81.94 204 ILE A C 1
ATOM 1583 O O . ILE A 1 204 ? 23.416 2.110 -29.314 1.00 81.94 204 ILE A O 1
ATOM 1587 N N . ARG A 1 205 ? 25.084 2.951 -28.065 1.00 77.75 205 ARG A N 1
ATOM 1588 C CA . ARG A 1 205 ? 25.972 3.295 -29.189 1.00 77.75 205 ARG A CA 1
ATOM 1589 C C . ARG A 1 205 ? 26.867 2.112 -29.574 1.00 77.75 205 ARG A C 1
ATOM 1591 O O . ARG A 1 205 ? 26.956 1.121 -28.854 1.00 77.75 205 ARG A O 1
ATOM 1598 N N . ALA A 1 206 ? 27.492 2.192 -30.746 1.00 64.44 206 ALA A N 1
ATOM 1599 C CA . ALA A 1 206 ? 28.244 1.090 -31.349 1.00 64.44 206 ALA A CA 1
ATOM 1600 C C . ALA A 1 206 ? 29.676 0.936 -30.793 1.00 64.44 206 ALA A C 1
ATOM 1602 O O . ALA A 1 206 ? 30.650 0.978 -31.542 1.00 64.44 206 ALA A O 1
ATOM 1603 N N . GLU A 1 207 ? 29.805 0.746 -29.477 1.00 60.69 207 GLU A N 1
ATOM 1604 C CA . GLU A 1 207 ? 31.091 0.612 -28.778 1.00 60.69 207 GLU A CA 1
ATOM 1605 C C . GLU A 1 207 ? 31.221 -0.771 -28.114 1.00 60.69 207 GLU A C 1
ATOM 1607 O O . GLU A 1 207 ? 31.039 -0.946 -26.912 1.00 60.69 207 GLU A O 1
ATOM 1612 N N . SER A 1 208 ? 31.585 -1.767 -28.934 1.00 58.34 208 SER A N 1
ATOM 1613 C CA . SER A 1 208 ? 31.716 -3.196 -28.583 1.00 58.34 208 SER A CA 1
ATOM 1614 C C . SER A 1 208 ? 30.399 -3.898 -28.189 1.00 58.34 208 SER A C 1
ATOM 1616 O O . SER A 1 208 ? 29.315 -3.333 -28.310 1.00 58.34 208 SER A O 1
ATOM 1618 N N . ASN A 1 209 ? 30.473 -5.176 -27.796 1.00 64.56 209 ASN A N 1
ATOM 1619 C CA . ASN A 1 209 ? 29.302 -5.949 -27.373 1.00 64.56 209 ASN A CA 1
ATOM 1620 C C . ASN A 1 209 ? 28.860 -5.493 -25.977 1.00 64.56 209 ASN A C 1
ATOM 1622 O O . ASN A 1 209 ? 29.491 -5.852 -24.982 1.00 64.56 209 ASN A O 1
ATOM 1626 N N . GLN A 1 210 ? 27.769 -4.733 -25.905 1.00 73.81 210 GLN A N 1
ATOM 1627 C CA . GLN A 1 210 ? 27.256 -4.188 -24.653 1.00 73.81 210 GLN A CA 1
ATOM 1628 C C . GLN A 1 210 ? 26.056 -5.002 -24.154 1.00 73.81 210 GLN A C 1
ATOM 1630 O O . GLN A 1 210 ? 25.061 -5.181 -24.861 1.00 73.81 210 GLN A O 1
ATOM 1635 N N . LYS A 1 211 ? 26.139 -5.460 -22.903 1.00 84.56 211 LYS A N 1
ATOM 1636 C CA . LYS A 1 211 ? 24.984 -5.916 -22.125 1.00 84.56 211 LYS A CA 1
ATOM 1637 C C . LYS A 1 211 ? 24.531 -4.786 -21.206 1.00 84.56 211 LYS A C 1
ATOM 1639 O O . LYS A 1 211 ? 25.364 -4.123 -20.588 1.00 84.56 211 LYS A O 1
ATOM 1644 N N . VAL A 1 212 ? 23.218 -4.596 -21.123 1.00 88.94 212 VAL A N 1
ATOM 1645 C CA . VAL A 1 212 ? 22.577 -3.698 -20.158 1.00 88.94 212 VAL A CA 1
ATOM 1646 C C . VAL A 1 212 ? 21.466 -4.435 -19.421 1.00 88.94 212 VAL A C 1
ATOM 1648 O O . VAL A 1 212 ? 20.815 -5.322 -19.981 1.00 88.94 212 VAL A O 1
ATOM 1651 N N . THR A 1 213 ? 21.228 -4.030 -18.180 1.00 92.56 213 THR A N 1
ATOM 1652 C CA . THR A 1 213 ? 20.164 -4.563 -17.329 1.00 92.56 213 THR A CA 1
ATOM 1653 C C . THR A 1 213 ? 19.208 -3.434 -16.961 1.00 92.56 213 THR A C 1
ATOM 1655 O O . THR A 1 213 ? 19.632 -2.389 -16.472 1.00 92.56 213 THR A O 1
ATOM 1658 N N . CYS A 1 214 ? 17.915 -3.630 -17.203 1.00 95.00 214 CYS A N 1
ATOM 1659 C CA . CYS A 1 214 ? 16.858 -2.754 -16.713 1.00 95.00 214 CYS A CA 1
ATOM 1660 C C . CYS A 1 214 ? 16.433 -3.225 -15.321 1.00 95.00 214 CYS A C 1
ATOM 1662 O O . CYS A 1 214 ? 16.047 -4.384 -15.170 1.00 95.00 214 CYS A O 1
ATOM 1664 N N . CYS A 1 215 ? 16.467 -2.343 -14.323 1.00 95.81 215 CYS A N 1
ATOM 1665 C CA . CYS A 1 215 ? 16.138 -2.663 -12.934 1.00 95.81 215 CYS A CA 1
ATOM 1666 C C . CYS A 1 215 ? 14.998 -1.763 -12.438 1.00 95.81 215 CYS A C 1
ATOM 1668 O O . CYS A 1 215 ? 15.059 -0.539 -12.568 1.00 95.81 215 CYS A O 1
ATOM 1670 N N . VAL A 1 216 ? 13.972 -2.361 -11.827 1.00 97.38 216 VAL A N 1
ATOM 1671 C CA . VAL A 1 216 ? 12.841 -1.652 -11.211 1.00 97.38 216 VAL A CA 1
ATOM 1672 C C . VAL A 1 216 ? 12.707 -2.095 -9.755 1.00 97.38 216 VAL A C 1
ATOM 1674 O O . VAL A 1 216 ? 12.583 -3.285 -9.467 1.00 97.38 216 VAL A O 1
ATOM 1677 N N . ARG A 1 217 ? 12.760 -1.145 -8.817 1.00 96.75 217 ARG A N 1
ATOM 1678 C CA . ARG A 1 217 ? 12.839 -1.390 -7.370 1.00 96.75 217 ARG A CA 1
ATOM 1679 C C . ARG A 1 217 ? 11.644 -0.821 -6.616 1.00 96.75 217 ARG A C 1
ATOM 1681 O O . ARG A 1 217 ? 11.356 0.371 -6.710 1.00 96.75 217 ARG A O 1
ATOM 1688 N N . ASN A 1 218 ? 11.034 -1.639 -5.760 1.00 97.50 218 ASN A N 1
ATOM 1689 C CA . ASN A 1 218 ? 10.062 -1.184 -4.771 1.00 97.50 218 ASN A CA 1
ATOM 1690 C C . ASN A 1 218 ? 10.798 -0.554 -3.562 1.00 97.50 218 ASN A C 1
ATOM 1692 O O . ASN A 1 218 ? 11.589 -1.242 -2.905 1.00 97.50 218 ASN A O 1
ATOM 1696 N N . PRO A 1 219 ? 10.559 0.730 -3.227 1.00 95.12 219 PRO A N 1
ATOM 1697 C CA . PRO A 1 219 ? 11.280 1.412 -2.151 1.00 95.12 219 PRO A CA 1
ATOM 1698 C C . PRO A 1 219 ? 10.823 1.015 -0.738 1.00 95.12 219 PRO A C 1
ATOM 1700 O O . PRO A 1 219 ? 11.592 1.205 0.200 1.00 95.12 219 PRO A O 1
ATOM 1703 N N . ARG A 1 220 ? 9.611 0.460 -0.567 1.00 94.44 220 ARG A N 1
ATOM 1704 C CA . ARG A 1 220 ? 9.111 -0.027 0.734 1.00 94.44 220 ARG A CA 1
ATOM 1705 C C . ARG A 1 220 ? 9.611 -1.440 1.027 1.00 94.44 220 ARG A C 1
ATOM 1707 O O . ARG A 1 220 ? 10.152 -1.691 2.098 1.00 94.44 220 ARG A O 1
ATOM 1714 N N . LEU A 1 221 ? 9.491 -2.343 0.052 1.00 93.88 221 LEU A N 1
ATOM 1715 C CA . LEU A 1 221 ? 9.911 -3.744 0.192 1.00 93.88 221 LEU A CA 1
ATOM 1716 C C . LEU A 1 221 ? 11.434 -3.941 0.091 1.00 93.88 221 LEU A C 1
ATOM 1718 O O . LEU A 1 221 ? 11.934 -4.991 0.479 1.00 93.88 221 LEU A O 1
ATOM 1722 N N . ASN A 1 222 ? 12.175 -2.954 -0.434 1.00 94.00 222 ASN A N 1
ATOM 1723 C CA . ASN A 1 222 ? 13.610 -3.057 -0.741 1.00 94.00 222 ASN A CA 1
ATOM 1724 C C . ASN A 1 222 ? 13.968 -4.257 -1.638 1.00 94.00 222 ASN A C 1
ATOM 1726 O O . ASN A 1 222 ? 15.051 -4.827 -1.548 1.00 94.00 222 ASN A O 1
ATOM 1730 N N . GLN A 1 223 ? 13.046 -4.591 -2.537 1.00 94.31 223 GLN A N 1
ATOM 1731 C CA . GLN A 1 223 ? 13.145 -5.666 -3.517 1.00 94.31 223 GLN A CA 1
ATOM 1732 C C . GLN A 1 223 ? 13.075 -5.073 -4.923 1.00 94.31 223 GLN A C 1
ATOM 1734 O O . GLN A 1 223 ? 12.370 -4.086 -5.155 1.00 94.31 223 GLN A O 1
ATOM 1739 N N . GLU A 1 224 ? 13.789 -5.683 -5.860 1.00 94.12 224 GLU A N 1
ATOM 1740 C CA . GLU A 1 224 ? 13.822 -5.270 -7.259 1.00 94.12 224 GLU A CA 1
ATOM 1741 C C . GLU A 1 224 ? 13.536 -6.437 -8.207 1.00 94.12 224 GLU A C 1
ATOM 1743 O O . GLU A 1 224 ? 13.739 -7.607 -7.879 1.00 94.12 224 GLU A O 1
ATOM 1748 N N . ARG A 1 225 ? 12.999 -6.093 -9.376 1.00 93.88 225 ARG A N 1
ATOM 1749 C CA . ARG A 1 225 ? 12.868 -6.961 -10.542 1.00 93.88 225 ARG A CA 1
ATOM 1750 C C . ARG A 1 225 ? 13.786 -6.409 -11.615 1.00 93.88 225 ARG A C 1
ATOM 1752 O O . ARG A 1 225 ? 13.810 -5.200 -11.841 1.00 93.88 225 ARG A O 1
ATOM 1759 N N . GLU A 1 226 ? 14.502 -7.287 -12.292 1.00 94.25 226 GLU A N 1
ATOM 1760 C CA . GLU A 1 226 ? 15.393 -6.894 -13.373 1.00 94.25 226 GLU A CA 1
ATOM 1761 C C . GLU A 1 226 ? 15.269 -7.822 -14.577 1.00 94.25 226 GLU A C 1
ATOM 1763 O O . GLU A 1 226 ? 14.687 -8.906 -14.500 1.00 94.25 226 GLU A O 1
ATOM 1768 N N . SER A 1 227 ? 15.747 -7.353 -15.721 1.00 89.62 227 SER A N 1
ATOM 1769 C CA . SER A 1 227 ? 15.859 -8.125 -16.956 1.00 89.62 227 SER A CA 1
ATOM 1770 C C . SER A 1 227 ? 16.975 -7.537 -17.806 1.00 89.62 227 SER A C 1
ATOM 1772 O O . SER A 1 227 ? 17.261 -6.342 -17.729 1.00 89.62 227 SER A O 1
ATOM 1774 N N . GLU A 1 228 ? 17.629 -8.379 -18.596 1.00 89.69 228 GLU A N 1
ATOM 1775 C CA . GLU A 1 228 ? 18.855 -8.033 -19.310 1.00 89.69 228 GLU A CA 1
ATOM 1776 C C . GLU A 1 228 ? 18.743 -8.262 -20.815 1.00 89.69 228 GLU A C 1
ATOM 1778 O O . GLU A 1 228 ? 18.018 -9.139 -21.287 1.00 89.69 228 GLU A O 1
ATOM 1783 N N . ILE A 1 229 ? 19.497 -7.470 -21.575 1.00 84.31 229 ILE A N 1
ATOM 1784 C CA . ILE A 1 229 ? 19.669 -7.643 -23.014 1.00 84.31 229 ILE A CA 1
ATOM 1785 C C . ILE A 1 229 ? 21.147 -7.518 -23.373 1.00 84.31 229 ILE A C 1
ATOM 1787 O O . ILE A 1 229 ? 21.841 -6.612 -22.910 1.00 84.31 229 ILE A O 1
ATOM 1791 N N . SER A 1 230 ? 21.621 -8.434 -24.216 1.00 82.81 230 SER A N 1
ATOM 1792 C CA . SER A 1 230 ? 22.960 -8.381 -24.805 1.00 82.81 230 SER A CA 1
ATOM 1793 C C . SER A 1 230 ? 22.862 -7.985 -26.275 1.00 82.81 230 SER A C 1
ATOM 1795 O O . SER A 1 230 ? 22.326 -8.745 -27.084 1.00 82.81 230 SER A O 1
ATOM 1797 N N . ILE A 1 231 ? 23.397 -6.813 -26.624 1.00 73.44 231 ILE A N 1
ATOM 1798 C CA . ILE A 1 231 ? 23.552 -6.377 -28.015 1.00 73.44 231 ILE A CA 1
ATOM 1799 C C . ILE A 1 231 ? 24.926 -6.823 -28.511 1.00 73.44 231 ILE A C 1
ATOM 1801 O O . ILE A 1 231 ? 25.956 -6.492 -27.920 1.00 73.44 231 ILE A O 1
ATOM 1805 N N . GLN A 1 232 ? 24.939 -7.571 -29.613 1.00 68.44 232 GLN A N 1
ATOM 1806 C CA . GLN A 1 232 ? 26.169 -7.989 -30.280 1.00 68.44 232 GLN A CA 1
ATOM 1807 C C . GLN A 1 232 ? 26.307 -7.282 -31.626 1.00 68.44 232 GLN A C 1
ATOM 1809 O O . GLN A 1 232 ? 25.428 -7.391 -32.483 1.00 68.44 232 GLN A O 1
ATOM 1814 N N . TYR A 1 233 ? 27.431 -6.594 -31.824 1.00 61.28 233 TYR A N 1
ATOM 1815 C CA . TYR A 1 233 ? 27.788 -6.018 -33.117 1.00 61.28 233 TYR A CA 1
ATOM 1816 C C . TYR A 1 233 ? 28.670 -7.020 -33.879 1.00 61.28 233 TYR A C 1
ATOM 1818 O O . TYR A 1 233 ? 29.697 -7.453 -33.348 1.00 61.28 233 TYR A O 1
ATOM 1826 N N . PRO A 1 234 ? 28.306 -7.420 -35.113 1.00 57.84 234 PRO A N 1
ATOM 1827 C CA . PRO A 1 234 ? 29.067 -8.416 -35.856 1.00 57.84 234 PRO A CA 1
ATOM 1828 C C . PRO A 1 234 ? 30.471 -7.898 -36.185 1.00 57.84 234 PRO A C 1
ATOM 1830 O O . PRO A 1 234 ? 30.640 -6.822 -36.760 1.00 57.84 234 PRO A O 1
ATOM 1833 N N . SER A 1 235 ? 31.491 -8.685 -35.837 1.00 41.44 235 SER A N 1
ATOM 1834 C CA . SER A 1 235 ? 32.883 -8.385 -36.178 1.00 41.44 235 SER A CA 1
ATOM 1835 C C . SER A 1 235 ? 33.085 -8.409 -37.696 1.00 41.44 235 SER A C 1
ATOM 1837 O O . SER A 1 235 ? 32.546 -9.276 -38.384 1.00 41.44 235 SER A O 1
ATOM 1839 N N . ILE A 1 236 ? 33.889 -7.483 -38.227 1.00 39.78 236 ILE A N 1
ATOM 1840 C CA . ILE A 1 236 ? 34.163 -7.401 -39.669 1.00 39.78 236 ILE A CA 1
ATOM 1841 C C . ILE A 1 236 ? 35.063 -8.573 -40.088 1.00 39.78 236 ILE A C 1
ATOM 1843 O O . ILE A 1 236 ? 36.288 -8.489 -40.021 1.00 39.78 236 ILE A O 1
ATOM 1847 N N . ILE A 1 237 ? 34.452 -9.665 -40.548 1.00 31.50 237 ILE A N 1
ATOM 1848 C CA . ILE A 1 237 ? 35.153 -10.728 -41.273 1.00 31.50 237 ILE A CA 1
ATOM 1849 C C . ILE A 1 237 ? 35.361 -10.240 -42.709 1.00 31.50 237 ILE A C 1
ATOM 1851 O O . ILE A 1 237 ? 34.409 -10.116 -43.481 1.00 31.50 237 ILE A O 1
ATOM 1855 N N . SER A 1 238 ? 36.610 -9.957 -43.075 1.00 29.61 238 SER A N 1
ATOM 1856 C CA . SER A 1 238 ? 36.988 -9.543 -44.427 1.00 29.61 238 SER A CA 1
ATOM 1857 C C . SER A 1 238 ? 36.843 -10.700 -45.422 1.00 29.61 238 SER A C 1
ATOM 1859 O O . SER A 1 238 ? 37.765 -11.482 -45.648 1.00 29.61 238 SER A O 1
ATOM 1861 N N . SER A 1 239 ? 35.672 -10.792 -46.053 1.00 34.09 239 SER A N 1
ATOM 1862 C CA . SER A 1 239 ? 35.435 -11.641 -47.223 1.00 34.09 239 SER A CA 1
ATOM 1863 C C . SER A 1 239 ? 35.359 -10.786 -48.492 1.00 34.09 239 SER A C 1
ATOM 1865 O O . SER A 1 239 ? 34.954 -9.627 -48.460 1.00 34.09 239 SER A O 1
ATOM 1867 N N . HIS A 1 240 ? 35.844 -11.326 -49.610 1.00 32.91 240 HIS A N 1
ATOM 1868 C CA . HIS A 1 240 ? 36.325 -10.512 -50.735 1.00 32.91 240 HIS A CA 1
ATOM 1869 C C . HIS A 1 240 ? 35.244 -10.089 -51.756 1.00 32.91 240 HIS A C 1
ATOM 1871 O O . HIS A 1 240 ? 35.572 -9.762 -52.897 1.00 32.91 240 HIS A O 1
ATOM 1877 N N . TRP A 1 241 ? 33.968 -10.122 -51.357 1.00 33.81 241 TRP A N 1
ATOM 1878 C CA . TRP A 1 241 ? 32.794 -9.992 -52.230 1.00 33.81 241 TRP A CA 1
ATOM 1879 C C . TRP A 1 241 ? 31.767 -8.998 -51.652 1.00 33.81 241 TRP A C 1
ATOM 1881 O O . TRP A 1 241 ? 31.908 -8.543 -50.519 1.00 33.81 241 TRP A O 1
ATOM 1891 N N . GLY A 1 242 ? 30.790 -8.591 -52.471 1.00 31.55 242 GLY A N 1
ATOM 1892 C CA . GLY A 1 242 ? 29.934 -7.419 -52.225 1.00 31.55 242 GLY A CA 1
ATOM 1893 C C . GLY A 1 242 ? 29.133 -7.441 -50.916 1.00 31.55 242 GLY A C 1
ATOM 1894 O O . GLY A 1 242 ? 28.749 -8.496 -50.418 1.00 31.55 242 GLY A O 1
ATOM 1895 N N . TRP A 1 243 ? 28.878 -6.252 -50.361 1.00 40.09 243 TRP A N 1
ATOM 1896 C CA . TRP A 1 243 ? 28.164 -6.090 -49.095 1.00 40.09 243 TRP A CA 1
ATOM 1897 C C . TRP A 1 243 ? 26.648 -6.235 -49.273 1.00 40.09 243 TRP A C 1
ATOM 1899 O O . TRP A 1 243 ? 26.007 -5.353 -49.841 1.00 40.09 243 TRP A O 1
ATOM 1909 N N . GLU A 1 244 ? 26.061 -7.262 -48.667 1.00 31.19 244 GLU A N 1
ATOM 1910 C CA . GLU A 1 244 ? 24.635 -7.282 -48.328 1.00 31.19 244 GLU A CA 1
ATOM 1911 C C . GLU A 1 244 ? 24.467 -7.513 -46.823 1.00 31.19 244 GLU A C 1
ATOM 1913 O O . GLU A 1 244 ? 25.270 -8.192 -46.180 1.00 31.19 244 GLU A O 1
ATOM 1918 N N . ARG A 1 245 ? 23.440 -6.891 -46.238 1.00 40.62 245 ARG A N 1
ATOM 1919 C CA . ARG A 1 245 ? 23.161 -6.926 -44.799 1.00 40.62 245 ARG A CA 1
ATOM 1920 C C . ARG A 1 245 ? 21.763 -7.478 -44.562 1.00 40.62 245 ARG A C 1
ATOM 1922 O O . ARG A 1 245 ? 20.785 -6.871 -44.987 1.00 40.62 245 ARG A O 1
ATOM 1929 N N . ILE A 1 246 ? 21.687 -8.596 -43.845 1.00 37.16 246 ILE A N 1
ATOM 1930 C CA . ILE A 1 246 ? 20.430 -9.244 -43.461 1.00 37.16 246 ILE A CA 1
ATOM 1931 C C . ILE A 1 246 ? 20.225 -9.059 -41.950 1.00 37.16 246 ILE A C 1
ATOM 1933 O O . ILE A 1 246 ? 21.152 -9.225 -41.157 1.00 37.16 246 ILE A O 1
ATOM 1937 N N . LEU A 1 247 ? 19.012 -8.661 -41.566 1.00 37.16 247 LEU A N 1
ATOM 1938 C CA . LEU A 1 247 ? 18.586 -8.369 -40.193 1.00 37.16 247 LEU A CA 1
ATOM 1939 C C . LEU A 1 247 ? 17.840 -9.567 -39.594 1.00 37.16 247 LEU A C 1
ATOM 1941 O O . LEU A 1 247 ? 16.922 -10.080 -40.226 1.00 37.16 247 LEU A O 1
ATOM 1945 N N . PHE A 1 248 ? 18.164 -9.947 -38.354 1.00 37.25 248 PHE A N 1
ATOM 1946 C CA . PHE A 1 248 ? 17.456 -11.003 -37.620 1.00 37.25 248 PHE A CA 1
ATOM 1947 C C . PHE A 1 248 ? 17.230 -10.620 -36.152 1.00 37.25 248 PHE A C 1
ATOM 1949 O O . PHE A 1 248 ? 18.017 -10.964 -35.268 1.00 37.25 248 PHE A O 1
ATOM 1956 N N . ALA A 1 249 ? 16.114 -9.941 -35.883 1.00 34.81 249 ALA A N 1
ATOM 1957 C CA . ALA A 1 249 ? 15.639 -9.744 -34.519 1.00 34.81 249 ALA A CA 1
ATOM 1958 C C . ALA A 1 249 ? 14.952 -11.022 -34.007 1.00 34.81 249 ALA A C 1
ATOM 1960 O O . ALA A 1 249 ? 13.953 -11.472 -34.577 1.00 34.81 249 ALA A O 1
ATOM 1961 N N . LEU A 1 250 ? 15.482 -11.582 -32.918 1.00 38.00 250 LEU A N 1
ATOM 1962 C CA . LEU A 1 250 ? 14.870 -12.667 -32.154 1.00 38.00 250 LEU A CA 1
ATOM 1963 C C . LEU A 1 250 ? 14.118 -12.074 -30.962 1.00 38.00 250 LEU A C 1
ATOM 1965 O O . LEU A 1 250 ? 14.714 -11.404 -30.122 1.00 38.00 250 LEU A O 1
ATOM 1969 N N . GLN A 1 251 ? 12.814 -12.335 -30.884 1.00 34.78 251 GLN A N 1
ATOM 1970 C CA . GLN A 1 251 ? 12.009 -12.044 -29.700 1.00 34.78 251 GLN A CA 1
ATOM 1971 C C . GLN A 1 251 ? 11.640 -13.375 -29.041 1.00 34.78 251 GLN A C 1
ATOM 1973 O O . GLN A 1 251 ? 11.037 -14.228 -29.693 1.00 34.78 251 GLN A O 1
ATOM 1978 N N . CYS A 1 252 ? 12.024 -13.543 -27.774 1.00 41.25 252 CYS A N 1
ATOM 1979 C CA . CYS A 1 252 ? 11.760 -14.739 -26.978 1.00 41.25 252 CYS A CA 1
ATOM 1980 C C . CYS A 1 252 ? 10.796 -14.415 -25.829 1.00 41.25 252 CYS A C 1
ATOM 1982 O O . CYS A 1 252 ? 10.919 -13.363 -25.201 1.00 41.25 252 CYS A O 1
ATOM 1984 N N . SER A 1 253 ? 9.857 -15.317 -25.546 1.00 37.50 253 SER A N 1
ATOM 1985 C CA . SER A 1 253 ? 8.892 -15.207 -24.443 1.00 37.50 253 SER A CA 1
ATOM 1986 C C . SER A 1 253 ? 8.855 -16.484 -23.608 1.00 37.50 253 SER A C 1
ATOM 1988 O O . SER A 1 253 ? 8.960 -17.582 -24.150 1.00 37.50 253 SER A O 1
ATOM 1990 N N . GLU A 1 254 ? 8.700 -16.324 -22.296 1.00 39.16 254 GLU A N 1
ATOM 1991 C CA . GLU A 1 254 ? 8.628 -17.407 -21.313 1.00 39.16 254 GLU A CA 1
ATOM 1992 C C . GLU A 1 254 ? 7.172 -17.877 -21.146 1.00 39.16 254 GLU A C 1
ATOM 1994 O O . GLU A 1 254 ? 6.301 -17.081 -20.798 1.00 39.16 254 GLU A O 1
ATOM 1999 N N . GLU A 1 255 ? 6.899 -19.158 -21.412 1.00 40.50 255 GLU A N 1
ATOM 2000 C CA . GLU A 1 255 ? 5.621 -19.808 -21.078 1.00 40.50 255 GLU A CA 1
ATOM 2001 C C . GLU A 1 255 ? 5.741 -20.581 -19.750 1.00 40.50 255 GLU A C 1
ATOM 2003 O O . GLU A 1 255 ? 6.833 -21.005 -19.370 1.00 40.50 255 GLU A O 1
ATOM 2008 N N . GLU A 1 256 ? 4.622 -20.823 -19.051 1.00 34.78 256 GLU A N 1
ATOM 2009 C CA . GLU A 1 256 ? 4.598 -21.382 -17.677 1.00 34.78 256 GLU A CA 1
ATOM 2010 C C . GLU A 1 256 ? 5.276 -22.760 -17.507 1.00 34.78 256 GLU A C 1
ATOM 2012 O O . GLU A 1 256 ? 5.575 -23.172 -16.388 1.00 34.78 256 GLU A O 1
ATOM 2017 N N . ALA A 1 257 ? 5.571 -23.468 -18.601 1.00 32.31 257 ALA A N 1
ATOM 2018 C CA . ALA A 1 257 ? 6.356 -24.704 -18.596 1.00 32.31 257 ALA A CA 1
ATOM 2019 C C . ALA A 1 257 ? 7.884 -24.485 -18.486 1.00 32.31 257 ALA A C 1
ATOM 2021 O O . ALA A 1 257 ? 8.641 -25.455 -18.510 1.00 32.31 257 ALA A O 1
ATOM 2022 N N . GLY A 1 258 ? 8.358 -23.235 -18.414 1.00 35.97 258 GLY A N 1
ATOM 2023 C CA . GLY A 1 258 ? 9.786 -22.896 -18.418 1.00 35.97 258 GLY A CA 1
ATOM 2024 C C . GLY A 1 258 ? 10.460 -23.084 -19.782 1.00 35.97 258 GLY A C 1
ATOM 2025 O O . GLY A 1 258 ? 11.686 -23.158 -19.857 1.00 35.97 258 GLY A O 1
ATOM 2026 N N . ILE A 1 259 ? 9.674 -23.180 -20.857 1.00 31.66 259 ILE A N 1
ATOM 2027 C CA . ILE A 1 259 ? 10.152 -23.246 -22.240 1.00 31.66 259 ILE A CA 1
ATOM 2028 C C . ILE A 1 259 ? 10.051 -21.838 -22.829 1.00 31.66 259 ILE A C 1
ATOM 2030 O O . ILE A 1 259 ? 8.987 -21.222 -22.800 1.00 31.66 259 ILE A O 1
ATOM 2034 N N . ALA A 1 260 ? 11.159 -21.332 -23.370 1.00 37.34 260 ALA A N 1
ATOM 2035 C CA . ALA A 1 260 ? 11.164 -20.083 -24.118 1.00 37.34 260 ALA A CA 1
ATOM 2036 C C . ALA A 1 260 ? 10.860 -20.362 -25.595 1.00 37.34 260 ALA A C 1
ATOM 2038 O O . ALA A 1 260 ? 11.614 -21.079 -26.258 1.00 37.34 260 ALA A O 1
ATOM 2039 N N . SER A 1 261 ? 9.783 -19.781 -26.121 1.00 32.91 261 SER A N 1
ATOM 2040 C CA . SER A 1 261 ? 9.522 -19.758 -27.561 1.00 32.91 261 SER A CA 1
ATOM 2041 C C . SER A 1 261 ? 10.133 -18.489 -28.162 1.00 32.91 261 SER A C 1
ATOM 2043 O O . SER A 1 261 ? 9.940 -17.392 -27.641 1.00 32.91 261 SER A O 1
ATOM 2045 N N . CYS A 1 262 ? 10.902 -18.634 -29.244 1.00 37.44 262 CYS A N 1
ATOM 2046 C CA . CYS A 1 262 ? 11.558 -17.525 -29.938 1.00 37.44 262 CYS A CA 1
ATOM 2047 C C . CYS A 1 262 ? 11.087 -17.466 -31.394 1.00 37.44 262 CYS A C 1
ATOM 2049 O O . CYS A 1 262 ? 11.118 -18.478 -32.094 1.00 37.44 262 CYS A O 1
ATOM 2051 N N . GLN A 1 263 ? 10.668 -16.288 -31.862 1.00 35.94 263 GLN A N 1
ATOM 2052 C CA . GLN A 1 263 ? 10.186 -16.089 -33.233 1.00 35.94 263 GLN A CA 1
ATOM 2053 C C . GLN A 1 263 ? 11.022 -15.048 -33.988 1.00 35.94 263 GLN A C 1
ATOM 2055 O O . GLN A 1 263 ? 11.412 -14.017 -33.434 1.00 35.94 263 GLN A O 1
ATOM 2060 N N . PHE A 1 264 ? 11.255 -15.306 -35.278 1.00 40.38 264 PHE A N 1
ATOM 2061 C CA . PHE A 1 264 ? 11.857 -14.3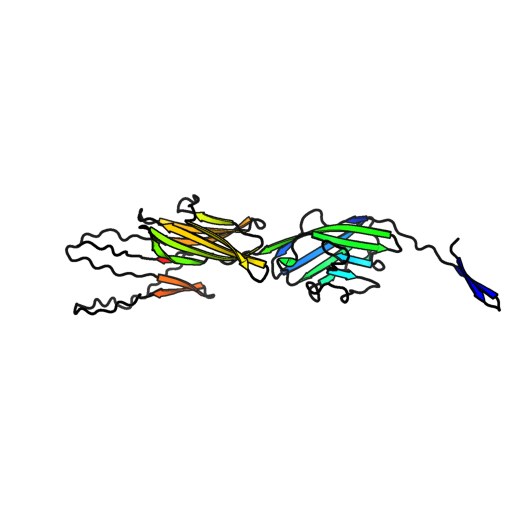51 -36.207 1.00 40.38 264 PHE A CA 1
ATOM 2062 C C . PHE A 1 264 ? 10.787 -13.406 -36.766 1.00 40.38 264 PHE A C 1
ATOM 2064 O O . PHE A 1 264 ? 9.842 -13.849 -37.421 1.00 40.38 264 PHE A O 1
ATOM 2071 N N . LYS A 1 265 ? 10.959 -12.094 -36.575 1.00 36.50 265 LYS A N 1
ATOM 2072 C CA . LYS A 1 265 ? 10.165 -11.074 -37.282 1.00 36.50 265 LYS A CA 1
ATOM 2073 C C . LYS A 1 265 ? 10.892 -10.621 -38.546 1.00 36.50 265 LYS A C 1
ATOM 2075 O O . LYS A 1 265 ? 11.758 -9.752 -38.490 1.00 36.50 265 LYS A O 1
ATOM 2080 N N . ASN A 1 266 ? 10.490 -11.163 -39.694 1.00 37.19 266 ASN A N 1
ATOM 2081 C CA . ASN A 1 266 ? 10.883 -10.606 -40.987 1.00 37.19 266 ASN A CA 1
ATOM 2082 C C . ASN A 1 266 ? 10.159 -9.273 -41.228 1.00 37.19 266 ASN A C 1
ATOM 2084 O O . ASN A 1 266 ? 8.946 -9.249 -41.439 1.00 37.19 266 ASN A O 1
ATOM 2088 N N . GLY A 1 267 ? 10.913 -8.173 -41.272 1.00 31.55 267 GLY A N 1
ATOM 2089 C CA . GLY A 1 267 ? 10.488 -6.985 -42.013 1.00 31.55 267 GLY A CA 1
ATOM 2090 C C . GLY A 1 267 ? 10.481 -7.323 -43.506 1.00 31.55 267 GLY A C 1
ATOM 2091 O O . GLY A 1 267 ? 11.488 -7.785 -44.036 1.00 31.55 267 GLY A O 1
ATOM 2092 N N . GLY A 1 268 ? 9.337 -7.177 -44.176 1.00 23.94 268 GLY A N 1
ATOM 2093 C CA . GLY A 1 268 ? 9.156 -7.695 -45.534 1.00 23.94 268 GLY A CA 1
ATOM 2094 C C . GLY A 1 268 ? 9.956 -6.938 -46.599 1.00 23.94 268 GLY A C 1
ATOM 2095 O O . GLY A 1 268 ? 9.642 -5.790 -46.907 1.00 23.94 268 GLY A O 1
ATOM 2096 N N . CYS A 1 269 ? 10.931 -7.599 -47.227 1.00 22.77 269 CYS A N 1
ATOM 2097 C CA . CYS A 1 269 ? 11.587 -7.094 -48.433 1.00 22.77 269 CYS A CA 1
ATOM 2098 C C . CYS A 1 269 ? 10.718 -7.352 -49.672 1.00 22.77 269 CYS A C 1
ATOM 2100 O O . CYS A 1 269 ? 10.508 -8.497 -50.068 1.00 22.77 269 CYS A O 1
ATOM 2102 N N . GLY A 1 270 ? 10.250 -6.279 -50.311 1.00 23.92 270 GLY A N 1
ATOM 2103 C CA . GLY A 1 270 ? 9.514 -6.332 -51.572 1.00 23.92 270 GLY A CA 1
ATOM 2104 C C . GLY A 1 270 ? 10.257 -5.636 -52.708 1.00 23.92 270 GLY A C 1
ATOM 2105 O O . GLY A 1 270 ? 9.938 -4.493 -53.005 1.00 23.92 270 GLY A O 1
ATOM 2106 N N . LEU A 1 271 ? 11.219 -6.322 -53.335 1.00 23.30 271 LEU A N 1
ATOM 2107 C CA . LEU A 1 271 ? 11.697 -6.122 -54.716 1.00 23.30 271 LEU A CA 1
ATOM 2108 C C . LEU A 1 271 ? 12.662 -7.273 -55.058 1.00 23.30 271 LEU A C 1
ATOM 2110 O O . LEU A 1 271 ? 13.492 -7.646 -54.234 1.00 23.30 271 LEU A O 1
ATOM 2114 N N . GLY A 1 272 ? 12.508 -7.893 -56.231 1.00 29.91 272 GLY A N 1
ATOM 2115 C CA . GLY A 1 272 ? 13.155 -9.175 -56.540 1.00 29.91 272 GLY A CA 1
ATOM 2116 C C . GLY A 1 272 ? 14.464 -9.064 -57.323 1.00 29.91 272 GLY A C 1
ATOM 2117 O O . GLY A 1 272 ? 14.558 -8.278 -58.262 1.00 29.91 272 GLY A O 1
ATOM 2118 N N . PHE A 1 273 ? 15.420 -9.939 -57.003 1.00 22.06 273 PHE A N 1
ATOM 2119 C CA . PHE A 1 273 ? 16.573 -10.269 -57.846 1.00 22.06 273 PHE A CA 1
ATOM 2120 C C . PHE A 1 273 ? 16.757 -11.790 -57.934 1.00 22.06 273 PHE A C 1
ATOM 2122 O O . PHE A 1 273 ? 16.442 -12.524 -56.999 1.00 22.06 273 PHE A O 1
ATOM 2129 N N . LEU A 1 274 ? 17.254 -12.267 -59.078 1.00 26.05 274 LEU A N 1
ATOM 2130 C CA . LEU A 1 274 ? 17.514 -13.686 -59.332 1.00 26.05 274 LEU A CA 1
ATOM 2131 C C . LEU A 1 274 ? 18.959 -14.024 -58.939 1.00 26.05 274 LEU A C 1
ATOM 2133 O O . LEU A 1 274 ? 19.883 -13.828 -59.725 1.00 26.05 274 LEU A O 1
ATOM 2137 N N . GLY A 1 275 ? 19.134 -14.530 -57.718 1.00 21.56 275 GLY A N 1
ATOM 2138 C CA . GLY A 1 275 ? 20.401 -15.027 -57.173 1.00 21.56 275 GLY A CA 1
ATOM 2139 C C . GLY A 1 275 ? 20.226 -16.392 -56.489 1.00 21.56 275 GLY A C 1
ATOM 2140 O O . GLY A 1 275 ? 19.091 -16.816 -56.257 1.00 21.56 275 GLY A O 1
ATOM 2141 N N . PRO A 1 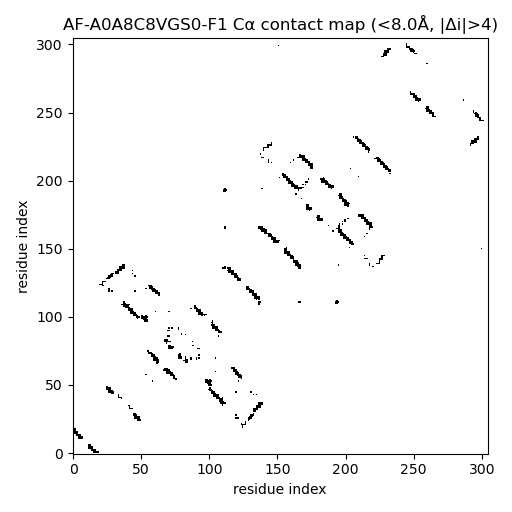276 ? 21.319 -17.119 -56.192 1.00 21.66 276 PRO A N 1
ATOM 2142 C CA . PRO A 1 276 ? 21.242 -18.445 -55.586 1.00 21.66 276 PRO A CA 1
ATOM 2143 C C . PRO A 1 276 ? 20.674 -18.368 -54.163 1.00 21.66 276 PRO A C 1
ATOM 2145 O O . PRO A 1 276 ? 21.277 -17.776 -53.270 1.00 21.66 276 PRO A O 1
ATOM 2148 N N . VAL A 1 277 ? 19.518 -19.000 -53.949 1.00 21.72 277 VAL A N 1
ATOM 2149 C CA . VAL A 1 277 ? 18.872 -19.086 -52.634 1.00 21.72 277 VAL A CA 1
ATOM 2150 C C . VAL A 1 277 ? 19.736 -19.937 -51.704 1.00 21.72 277 VAL A C 1
ATOM 2152 O O . VAL A 1 277 ? 19.778 -21.161 -51.846 1.00 21.72 277 VAL A O 1
ATOM 2155 N N . LEU A 1 278 ? 20.396 -19.302 -50.729 1.00 20.62 278 LEU A N 1
ATOM 2156 C CA . LEU A 1 278 ? 20.954 -20.016 -49.583 1.00 20.62 278 LEU A CA 1
ATOM 2157 C C . LEU A 1 278 ? 19.800 -20.527 -48.714 1.00 20.62 278 LEU A C 1
ATOM 2159 O O . LEU A 1 278 ? 19.291 -19.826 -47.840 1.00 20.62 278 LEU A O 1
ATOM 2163 N N . TRP A 1 279 ? 19.411 -21.776 -48.947 1.00 19.59 279 TRP A N 1
ATOM 2164 C CA . TRP A 1 279 ? 18.730 -22.565 -47.932 1.00 19.59 279 TRP A CA 1
ATOM 2165 C C . TRP A 1 279 ? 19.725 -22.832 -46.803 1.00 19.59 279 TRP A C 1
ATOM 2167 O O . TRP A 1 279 ? 20.620 -23.666 -46.937 1.00 19.59 279 TRP A O 1
ATOM 2177 N N . LEU A 1 280 ? 19.572 -22.117 -45.690 1.00 24.06 280 LEU A N 1
ATOM 2178 C CA . LEU A 1 280 ? 19.977 -22.666 -44.402 1.00 24.06 280 LEU A CA 1
ATOM 2179 C C . LEU A 1 280 ? 18.932 -23.723 -44.035 1.00 24.06 280 LEU A C 1
ATOM 2181 O O . LEU A 1 280 ? 17.734 -23.442 -44.062 1.00 24.06 280 LEU A O 1
ATOM 2185 N N . GLU A 1 281 ? 19.393 -24.945 -43.773 1.00 20.55 281 GLU A N 1
ATOM 2186 C CA . GLU A 1 281 ? 18.545 -26.074 -43.378 1.00 20.55 281 GLU A CA 1
ATOM 2187 C C . GLU A 1 281 ? 17.804 -25.787 -42.057 1.00 20.55 281 GLU A C 1
ATOM 2189 O O . GLU A 1 281 ? 18.107 -24.814 -41.364 1.00 20.55 281 GLU A O 1
ATOM 2194 N N . GLU A 1 282 ? 16.843 -26.643 -41.691 1.00 25.41 282 GLU A N 1
ATOM 2195 C CA . GLU A 1 282 ? 15.973 -26.508 -40.507 1.00 25.41 282 GLU A CA 1
ATOM 2196 C C . GLU A 1 282 ? 16.721 -26.707 -39.165 1.00 25.41 282 GLU A C 1
ATOM 2198 O O . GLU A 1 282 ? 16.412 -27.578 -38.351 1.00 25.41 282 GLU A O 1
ATOM 2203 N N . GLY A 1 283 ? 17.728 -25.870 -38.911 1.00 23.17 283 GLY A N 1
ATOM 2204 C CA . GLY A 1 283 ? 18.503 -25.804 -37.681 1.00 23.17 283 GLY A CA 1
ATOM 2205 C C . GLY A 1 283 ? 17.712 -25.146 -36.555 1.00 23.17 283 GLY A C 1
ATOM 2206 O O . GLY A 1 283 ? 17.925 -23.974 -36.247 1.00 23.17 283 GLY A O 1
ATOM 2207 N N . SER A 1 284 ? 16.814 -25.904 -35.922 1.00 23.23 284 SER A N 1
ATOM 2208 C CA . SER A 1 284 ? 16.086 -25.478 -34.724 1.00 23.23 284 SER A CA 1
ATOM 2209 C C . SER A 1 284 ? 17.055 -24.943 -33.660 1.00 23.23 284 SER A C 1
ATOM 2211 O O . SER A 1 284 ? 17.870 -25.699 -33.122 1.00 23.23 284 SER A O 1
ATOM 2213 N N . ALA A 1 285 ? 16.973 -23.649 -33.343 1.00 26.48 285 ALA A N 1
ATOM 2214 C CA . ALA A 1 285 ? 17.850 -23.009 -32.368 1.00 26.48 285 ALA A CA 1
ATOM 2215 C C . ALA A 1 285 ? 17.505 -23.464 -30.938 1.00 26.48 285 ALA A C 1
ATOM 2217 O O . ALA A 1 285 ? 16.643 -22.892 -30.274 1.00 26.48 285 ALA A O 1
ATOM 2218 N N . VAL A 1 286 ? 18.177 -24.514 -30.458 1.00 23.73 286 VAL A N 1
ATOM 2219 C CA . VAL A 1 286 ? 17.982 -25.038 -29.100 1.00 23.73 286 VAL A CA 1
ATOM 2220 C C . VAL A 1 286 ? 18.603 -24.079 -28.080 1.00 23.73 286 VAL A C 1
ATOM 2222 O O . VAL A 1 286 ? 19.795 -24.157 -27.775 1.00 23.73 286 VAL A O 1
ATOM 2225 N N . CYS A 1 287 ? 17.783 -23.186 -27.522 1.00 25.47 287 CYS A N 1
ATOM 2226 C CA . CYS A 1 287 ? 18.138 -22.371 -26.363 1.00 25.47 287 CYS A CA 1
ATOM 2227 C C . CYS A 1 287 ? 18.473 -23.277 -25.169 1.00 25.47 287 CYS A C 1
ATOM 2229 O O . CYS A 1 287 ? 17.590 -23.818 -24.504 1.00 25.47 287 CYS A O 1
ATOM 2231 N N . LYS A 1 288 ? 19.767 -23.461 -24.888 1.00 23.11 288 LYS A N 1
ATOM 2232 C CA . LYS A 1 288 ? 20.218 -24.276 -23.758 1.00 23.11 288 LYS A CA 1
ATOM 2233 C C . LYS A 1 288 ? 20.042 -23.489 -22.458 1.00 23.11 288 LYS A C 1
ATOM 2235 O O . LYS A 1 288 ? 20.754 -22.523 -22.207 1.00 23.11 288 LYS A O 1
ATOM 2240 N N . GLN A 1 289 ? 19.074 -23.904 -21.649 1.00 24.69 289 GLN A N 1
ATOM 2241 C CA . GLN A 1 289 ? 18.626 -23.162 -20.475 1.00 24.69 289 GLN A CA 1
ATOM 2242 C C . GLN A 1 289 ? 19.668 -23.153 -19.342 1.00 24.69 289 GLN A C 1
ATOM 2244 O O . GLN A 1 289 ? 19.842 -24.134 -18.622 1.00 24.69 289 GLN A O 1
ATOM 2249 N N . SER A 1 290 ? 20.314 -22.005 -19.142 1.00 27.05 290 SER A N 1
ATOM 2250 C CA . SER A 1 290 ? 21.008 -21.648 -17.900 1.00 27.05 290 SER A CA 1
ATOM 2251 C C . SER A 1 290 ? 20.743 -20.175 -17.574 1.00 27.05 290 SER A C 1
ATOM 2253 O O . SER A 1 290 ? 21.546 -19.315 -17.913 1.00 27.05 290 SER A O 1
ATOM 2255 N N . GLN A 1 291 ? 19.584 -19.921 -16.957 1.00 29.03 291 GLN A N 1
ATOM 2256 C CA . GLN A 1 291 ? 19.124 -18.634 -16.407 1.00 29.03 291 GLN A CA 1
ATOM 2257 C C . GLN A 1 291 ? 19.220 -17.403 -17.341 1.00 29.03 291 GLN A C 1
ATOM 2259 O O . GLN A 1 291 ? 20.208 -16.681 -17.348 1.00 29.03 291 GLN A O 1
ATOM 2264 N N . GLY A 1 292 ? 18.115 -17.106 -18.040 1.00 28.86 292 GLY A N 1
ATOM 2265 C CA . GLY A 1 292 ? 17.698 -15.718 -18.300 1.00 28.86 292 GLY A CA 1
ATOM 2266 C C . GLY A 1 292 ? 18.532 -14.860 -19.261 1.00 28.86 292 GLY A C 1
ATOM 2267 O O . GLY A 1 292 ? 18.779 -13.701 -18.951 1.00 28.86 292 GLY A O 1
ATOM 2268 N N . LEU A 1 293 ? 18.914 -15.373 -20.436 1.00 27.92 293 LEU A N 1
ATOM 2269 C CA . LEU A 1 293 ? 19.621 -14.596 -21.467 1.00 27.92 293 LEU A CA 1
ATOM 2270 C C . LEU A 1 293 ? 18.851 -14.558 -22.795 1.00 27.92 293 LEU A C 1
ATOM 2272 O O . LEU A 1 293 ? 18.649 -15.595 -23.426 1.00 27.92 293 LEU A O 1
ATOM 2276 N N . SER A 1 294 ? 18.475 -13.353 -23.239 1.00 30.20 294 SER A N 1
ATOM 2277 C CA . SER A 1 294 ? 17.961 -13.084 -24.591 1.00 30.20 294 SER A CA 1
ATOM 2278 C C . SER A 1 294 ? 18.971 -12.260 -25.394 1.00 30.20 294 SER A C 1
ATOM 2280 O O . SER A 1 294 ? 19.470 -11.235 -24.924 1.00 30.20 294 SER A O 1
ATOM 2282 N N . THR A 1 295 ? 19.254 -12.695 -26.624 1.00 29.06 295 THR A N 1
ATOM 2283 C CA . THR A 1 295 ? 20.245 -12.074 -27.519 1.00 29.06 295 THR A CA 1
ATOM 2284 C C . THR A 1 295 ? 19.564 -11.600 -28.795 1.00 29.06 295 THR A C 1
ATOM 2286 O O . THR A 1 295 ? 18.863 -12.378 -29.442 1.00 29.06 295 THR A O 1
ATOM 2289 N N . VAL A 1 296 ? 19.803 -10.346 -29.188 1.00 34.03 296 VAL A N 1
ATOM 2290 C CA . VAL A 1 296 ? 19.229 -9.748 -30.403 1.00 34.03 296 VAL A CA 1
ATOM 2291 C C . VAL A 1 296 ? 20.358 -9.286 -31.323 1.00 34.03 296 VAL A C 1
ATOM 2293 O O . VAL A 1 296 ? 21.239 -8.538 -30.898 1.00 34.03 296 VAL A O 1
ATOM 2296 N N . ALA A 1 297 ? 20.334 -9.724 -32.584 1.00 29.70 297 ALA A N 1
ATOM 2297 C CA . ALA A 1 297 ? 21.278 -9.296 -33.612 1.00 29.70 297 ALA A CA 1
ATOM 2298 C C . ALA A 1 297 ? 20.660 -8.185 -34.473 1.00 29.70 297 ALA A C 1
ATOM 2300 O O . ALA A 1 297 ? 19.508 -8.279 -34.900 1.00 29.70 297 ALA A O 1
ATOM 2301 N N . VAL A 1 298 ? 21.424 -7.125 -34.738 1.00 29.59 298 VAL A N 1
ATOM 2302 C CA . VAL A 1 298 ? 20.925 -5.921 -35.416 1.00 29.59 298 VAL A CA 1
ATOM 2303 C C . VAL A 1 298 ? 21.923 -5.460 -36.481 1.00 29.59 298 VAL A C 1
ATOM 2305 O O . VAL A 1 298 ? 23.135 -5.515 -36.282 1.00 29.59 298 VAL A O 1
ATOM 2308 N N . SER A 1 299 ? 21.415 -5.004 -37.629 1.00 29.00 299 SER A N 1
ATOM 2309 C CA . SER A 1 299 ? 22.209 -4.401 -38.703 1.00 29.00 299 SER A CA 1
ATOM 2310 C C . SER A 1 299 ? 21.609 -3.057 -39.121 1.00 29.00 299 SER A C 1
ATOM 2312 O O . SER A 1 299 ? 20.390 -2.897 -39.130 1.00 29.00 299 SER A O 1
ATOM 2314 N N . SER A 1 300 ?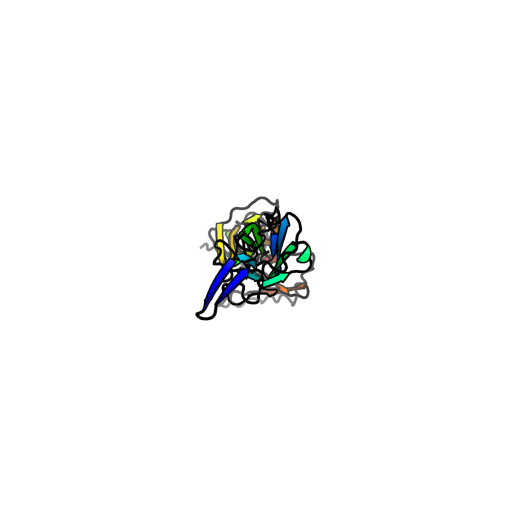 22.464 -2.114 -39.509 1.00 30.94 300 SER A N 1
ATOM 2315 C CA . SER A 1 300 ? 22.086 -0.792 -40.014 1.00 30.94 300 SER A CA 1
ATOM 2316 C C . SER A 1 300 ? 22.416 -0.647 -41.503 1.00 30.94 300 SER A C 1
ATOM 2318 O O . SER A 1 300 ? 23.449 -1.135 -41.958 1.00 30.94 300 SER A O 1
ATOM 2320 N N . GLN A 1 301 ? 21.588 0.064 -42.269 1.00 25.88 301 GLN A N 1
ATOM 2321 C CA . GLN A 1 301 ? 22.003 0.609 -43.567 1.00 25.88 301 GLN A CA 1
ATOM 2322 C C . GLN A 1 301 ? 22.512 2.042 -43.383 1.00 25.88 301 GLN A C 1
ATOM 2324 O O . GLN A 1 301 ? 21.999 2.783 -42.547 1.00 25.88 301 GLN A O 1
ATOM 2329 N N . GLN A 1 302 ? 23.483 2.449 -44.199 1.00 25.39 302 GLN A N 1
ATOM 2330 C CA . GLN A 1 302 ? 23.835 3.854 -44.376 1.00 25.39 302 GLN A CA 1
ATOM 2331 C C . GLN A 1 302 ? 24.208 4.075 -45.842 1.00 25.39 302 GLN A C 1
ATOM 2333 O O . GLN A 1 302 ? 24.984 3.305 -46.406 1.00 25.39 302 GLN A O 1
ATOM 2338 N N . ALA A 1 303 ? 23.599 5.077 -46.473 1.00 32.06 303 ALA A N 1
ATOM 2339 C CA . ALA A 1 303 ? 23.774 5.336 -47.896 1.00 32.06 303 ALA A CA 1
ATOM 2340 C C . ALA A 1 303 ? 25.065 6.123 -48.172 1.00 32.06 303 ALA A C 1
ATOM 2342 O O . ALA A 1 303 ? 25.352 7.115 -47.502 1.00 32.06 303 ALA A O 1
ATOM 2343 N N . GLY A 1 304 ? 25.792 5.701 -49.203 1.00 24.33 304 GLY A N 1
ATOM 2344 C CA . GLY A 1 304 ? 26.863 6.442 -49.865 1.00 24.33 304 GLY A CA 1
ATOM 2345 C C . GLY A 1 304 ? 26.733 6.222 -51.373 1.00 24.33 304 GLY A C 1
ATOM 2346 O O . GLY A 1 304 ? 26.306 5.141 -51.785 1.00 24.33 304 GLY A O 1
ATOM 2347 N N . GLY A 1 305 ? 27.018 7.258 -52.165 1.00 26.47 305 GLY A N 1
ATOM 2348 C CA . GLY A 1 305 ? 26.982 7.225 -53.635 1.00 26.47 305 GLY A CA 1
ATOM 2349 C C . GLY A 1 305 ? 28.363 7.319 -54.267 1.00 26.47 305 GLY A C 1
ATOM 2350 O O . GLY A 1 305 ? 29.352 7.374 -53.502 1.00 26.47 305 GLY A O 1
#